Protein AF-A0A1M4Z7D8-F1 (afdb_monomer)

Organism: NCBI:txid1121025

Radius of gyration: 21.59 Å; Cα contacts (8 Å, |Δi|>4): 143; chains: 1; bounding box: 77×37×55 Å

Mean predicted aligned error: 9.25 Å

Foldseek 3Di:
DDDPPDPDDDDVVNLVVVVVPDPDPVVNVVVVVVVVVVVVQVVLLVLLVVLLVLLVVLVVVQPDAPFPVVVSVVVSVPDDSRLVVCCVVFDFDPVLVVVPPPDPPVVVVVVVLVSLVSSLLSNQLRCVVRVPDLLDPSLLVSLVSVVVSCCVCCPPVDPNNVVVVRVVVRLVRGRPVVNVSCVSRVVVSVSSNVNNVVVVVVVVVVVD

Structure (mmCIF, N/CA/C/O backbone):
data_AF-A0A1M4Z7D8-F1
#
_entry.id   AF-A0A1M4Z7D8-F1
#
loop_
_atom_site.group_PDB
_atom_site.id
_atom_site.type_symbol
_atom_site.label_atom_id
_atom_site.label_alt_id
_atom_site.label_comp_id
_atom_site.label_asym_id
_atom_site.label_entity_id
_atom_site.label_seq_id
_atom_site.pdbx_PDB_ins_code
_atom_site.Cartn_x
_atom_site.Cartn_y
_atom_site.Cartn_z
_atom_site.occupancy
_atom_site.B_iso_or_equiv
_atom_site.auth_seq_id
_atom_site.auth_comp_id
_atom_site.auth_asym_id
_atom_site.auth_atom_id
_atom_site.pdbx_PDB_model_num
ATOM 1 N N . MET A 1 1 ? -40.420 6.008 21.838 1.00 31.75 1 MET A N 1
ATOM 2 C CA . MET A 1 1 ? -39.349 5.436 20.995 1.00 31.75 1 MET A CA 1
ATOM 3 C C . MET A 1 1 ? -39.161 6.354 19.801 1.00 31.75 1 MET A C 1
ATOM 5 O O . MET A 1 1 ? -40.025 6.382 18.935 1.00 31.75 1 MET A O 1
ATOM 9 N N . ALA A 1 2 ? -38.116 7.181 19.807 1.00 30.66 2 ALA A N 1
ATOM 10 C CA . ALA A 1 2 ? -37.805 8.070 18.692 1.00 30.66 2 ALA A CA 1
ATOM 11 C C . ALA A 1 2 ? -36.705 7.427 17.837 1.00 30.66 2 ALA A C 1
ATOM 13 O O . ALA A 1 2 ? -35.619 7.138 18.334 1.00 30.66 2 ALA A O 1
ATOM 14 N N . ASN A 1 3 ? -37.019 7.177 16.565 1.00 33.59 3 ASN A N 1
ATOM 15 C CA . ASN A 1 3 ? -36.088 6.696 15.549 1.00 33.59 3 ASN A CA 1
ATOM 16 C C . ASN A 1 3 ? -35.007 7.757 15.291 1.00 33.59 3 ASN A C 1
ATOM 18 O O . ASN A 1 3 ? -35.274 8.771 14.648 1.00 33.59 3 ASN A O 1
ATOM 22 N N . LEU A 1 4 ? -33.782 7.519 15.763 1.00 37.62 4 LEU A N 1
ATOM 23 C CA . LEU A 1 4 ? -32.618 8.352 15.458 1.00 37.62 4 LEU A CA 1
ATOM 24 C C . LEU A 1 4 ? -31.881 7.793 14.242 1.00 37.62 4 LEU A C 1
ATOM 26 O O . LEU A 1 4 ? -30.897 7.064 14.344 1.00 37.62 4 LEU A O 1
ATOM 30 N N . ASN A 1 5 ? -32.360 8.199 13.070 1.00 36.81 5 ASN A N 1
ATOM 31 C CA . ASN A 1 5 ? -31.617 8.119 11.819 1.00 36.81 5 ASN A CA 1
ATOM 32 C C . ASN A 1 5 ? -30.540 9.232 11.825 1.00 36.81 5 ASN A C 1
ATOM 34 O O . ASN A 1 5 ? -30.712 10.298 11.236 1.00 36.81 5 ASN A O 1
ATOM 38 N N . LEU A 1 6 ? -29.459 9.041 12.589 1.00 38.94 6 LEU A N 1
ATOM 39 C CA . LEU A 1 6 ? -28.382 10.028 12.754 1.00 38.94 6 LEU A CA 1
ATOM 40 C C . LEU A 1 6 ? -27.362 9.931 11.609 1.00 38.94 6 LEU A C 1
ATOM 42 O O . LEU A 1 6 ? -26.412 9.150 11.661 1.00 38.94 6 LEU A O 1
ATOM 46 N N . LYS A 1 7 ? -27.532 10.778 10.588 1.00 37.91 7 LYS A N 1
ATOM 47 C CA . LYS A 1 7 ? -26.511 11.026 9.559 1.00 37.91 7 LYS A CA 1
ATOM 48 C C . LYS A 1 7 ? -25.321 11.840 10.119 1.00 37.91 7 LYS A C 1
ATOM 50 O O . LYS A 1 7 ? -25.413 13.045 10.321 1.00 37.91 7 LYS A O 1
ATOM 55 N N . PHE A 1 8 ? -24.194 11.152 10.316 1.00 51.72 8 PHE A N 1
ATOM 56 C CA . PHE A 1 8 ? -22.808 11.456 9.884 1.00 51.72 8 PHE A CA 1
ATOM 57 C C . PHE A 1 8 ? -22.081 12.795 10.164 1.00 51.72 8 PHE A C 1
ATOM 59 O O . PHE A 1 8 ? -20.918 12.920 9.781 1.00 51.72 8 PHE A O 1
ATOM 66 N N . ARG A 1 9 ? -22.649 13.782 10.862 1.00 42.25 9 ARG A N 1
ATOM 67 C CA . ARG A 1 9 ? -21.906 14.999 11.269 1.00 42.25 9 ARG A CA 1
ATOM 68 C C . ARG A 1 9 ? -22.449 15.573 12.571 1.00 42.25 9 ARG A C 1
ATOM 70 O O . ARG A 1 9 ? -23.078 16.621 12.554 1.00 42.25 9 ARG A O 1
ATOM 77 N N . VAL A 1 10 ? -22.235 14.905 13.697 1.00 52.81 10 VAL A N 1
ATOM 78 C CA . VAL A 1 10 ? -22.586 15.499 14.994 1.00 52.81 10 VAL A CA 1
ATOM 79 C C . VAL A 1 10 ? -21.404 16.373 15.434 1.00 52.81 10 VAL A C 1
ATOM 81 O O . VAL A 1 10 ? -20.363 15.820 15.781 1.00 52.81 10 VAL A O 1
ATOM 84 N N . PRO A 1 11 ? -21.484 17.716 15.364 1.00 59.69 11 PRO A N 1
ATOM 85 C CA . PRO A 1 11 ? -20.398 18.586 15.796 1.00 59.69 11 PRO A CA 1
ATOM 86 C C . PRO A 1 11 ? -20.275 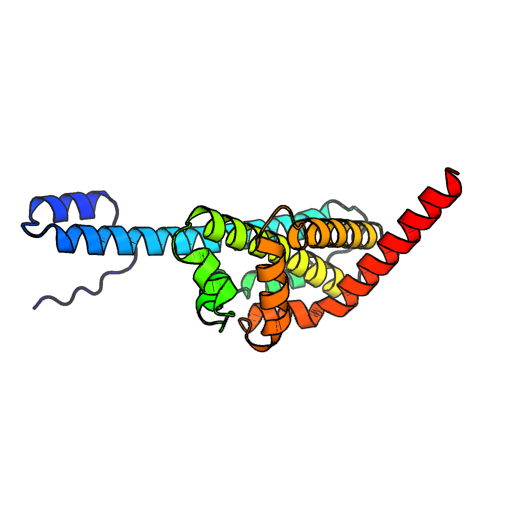18.537 17.324 1.00 59.69 11 PRO A C 1
ATOM 88 O O . PRO A 1 11 ? -21.249 18.244 18.021 1.00 59.69 11 PRO A O 1
ATOM 91 N N . LEU A 1 12 ? -19.099 18.887 17.859 1.00 57.31 12 LEU A N 1
ATOM 92 C CA . LEU A 1 12 ? -18.830 18.885 19.307 1.00 57.31 12 LEU A CA 1
ATOM 93 C C . LEU A 1 12 ? -19.876 19.675 20.125 1.00 57.31 12 LEU A C 1
ATOM 95 O O . LEU A 1 12 ? -20.119 19.371 21.291 1.00 57.31 12 LEU A O 1
ATOM 99 N N . ASN A 1 13 ? -20.549 20.655 19.511 1.00 55.91 13 ASN A N 1
ATOM 100 C CA . ASN A 1 13 ? -21.625 21.415 20.147 1.00 55.91 13 ASN A CA 1
ATOM 101 C C . ASN A 1 13 ? -22.919 20.605 20.380 1.00 55.91 13 ASN A C 1
ATOM 103 O O . ASN A 1 13 ? -23.605 20.856 21.364 1.00 55.91 13 ASN A O 1
ATOM 107 N N . ILE A 1 14 ? -23.248 19.616 19.543 1.00 55.75 14 ILE A N 1
ATOM 108 C CA . ILE A 1 14 ? -24.419 18.750 19.741 1.00 55.75 14 ILE A CA 1
ATOM 109 C C . ILE A 1 14 ? -24.126 17.745 20.855 1.00 55.75 14 ILE A C 1
ATOM 111 O O . ILE A 1 14 ? -25.005 17.460 21.661 1.00 55.75 14 ILE A O 1
ATOM 115 N N . ILE A 1 15 ? -22.875 17.295 20.976 1.00 58.19 15 ILE A N 1
ATOM 116 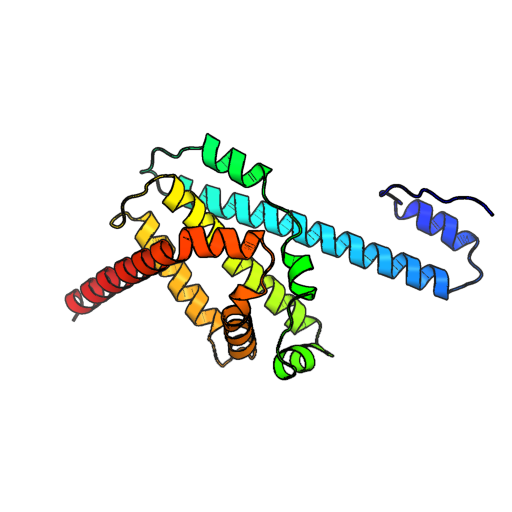C CA . ILE A 1 15 ? -22.421 16.497 22.122 1.00 58.19 15 ILE A CA 1
ATOM 117 C C . ILE A 1 15 ? -22.548 17.314 23.399 1.00 58.19 15 ILE A C 1
ATOM 119 O O . ILE A 1 15 ? -23.113 16.826 24.362 1.00 58.19 15 ILE A O 1
ATOM 123 N N . LYS A 1 16 ? -22.093 18.573 23.401 1.00 58.38 16 LYS A N 1
ATOM 124 C CA . LYS A 1 16 ? -22.257 19.489 24.538 1.00 58.38 16 LYS A CA 1
ATOM 125 C C . LYS A 1 16 ? -23.730 19.662 24.933 1.00 58.38 16 LYS A C 1
ATOM 127 O O . LYS A 1 16 ? -24.049 19.641 26.118 1.00 58.38 16 LYS A O 1
ATOM 132 N N . ASN A 1 17 ? -24.621 19.780 23.950 1.00 59.41 17 ASN A N 1
ATOM 133 C CA . ASN A 1 17 ? -26.057 19.899 24.196 1.00 59.41 17 ASN A CA 1
ATOM 134 C C . ASN A 1 17 ? -26.673 18.589 24.714 1.00 59.41 17 ASN A C 1
ATOM 136 O O . ASN A 1 17 ? -27.568 18.646 25.541 1.00 59.41 17 ASN A O 1
ATOM 140 N N . HIS A 1 18 ? -26.183 17.419 24.292 1.00 56.22 18 HIS A N 1
ATOM 141 C CA . HIS A 1 18 ? -26.587 16.131 24.873 1.00 56.22 18 HIS A CA 1
ATOM 142 C C . HIS A 1 18 ? -25.989 15.918 26.272 1.00 56.22 18 HIS A C 1
ATOM 144 O O . HIS A 1 18 ? -26.681 15.453 27.160 1.00 56.22 18 HIS A O 1
ATOM 150 N N . LEU A 1 19 ? -24.747 16.339 26.520 1.00 55.69 19 LEU A N 1
ATOM 151 C CA . LEU A 1 19 ? -24.076 16.280 27.828 1.00 55.69 19 LEU A CA 1
ATOM 152 C C . LEU A 1 19 ? -24.757 17.124 28.909 1.00 55.69 19 LEU A C 1
ATOM 154 O O . LEU A 1 19 ? -24.523 16.884 30.088 1.00 55.69 19 LEU A O 1
ATOM 158 N N . SER A 1 20 ? -25.576 18.100 28.514 1.00 57.53 20 SER A N 1
ATOM 159 C CA . SER A 1 20 ? -26.324 18.953 29.443 1.00 57.53 20 SER A CA 1
ATOM 160 C C . SER A 1 20 ? -27.490 18.210 30.120 1.00 57.53 20 SER A C 1
ATOM 162 O O . SER A 1 20 ? -27.934 18.659 31.170 1.00 57.53 20 SER A O 1
ATOM 164 N N . ASP A 1 21 ? -27.920 17.068 29.558 1.00 55.47 21 ASP A N 1
ATOM 165 C CA . ASP A 1 21 ? -29.074 16.259 29.994 1.00 55.47 21 ASP A CA 1
ATOM 166 C C . ASP A 1 21 ? -28.717 14.781 30.300 1.00 55.47 21 ASP A C 1
ATOM 168 O O . ASP A 1 21 ? -29.604 13.946 30.481 1.00 55.47 21 ASP A O 1
ATOM 172 N N . ILE A 1 22 ? -27.431 14.402 30.331 1.00 55.00 22 ILE A N 1
ATOM 173 C CA . ILE A 1 22 ? -27.031 12.993 30.507 1.00 55.00 22 ILE A CA 1
ATOM 174 C C . ILE A 1 22 ? -26.762 12.663 31.983 1.00 55.00 22 ILE A C 1
ATOM 176 O O . ILE A 1 22 ? -25.684 12.927 32.510 1.00 55.00 22 ILE A O 1
ATOM 180 N N . ASP A 1 23 ? -27.711 11.961 32.605 1.00 59.75 23 ASP A N 1
ATOM 181 C CA . ASP A 1 23 ? -27.541 11.289 33.906 1.00 59.75 23 ASP A CA 1
ATOM 182 C C . ASP A 1 23 ? -26.650 10.023 33.830 1.00 59.75 23 ASP A C 1
ATOM 184 O O . ASP A 1 23 ? -26.286 9.445 34.856 1.00 59.75 23 ASP A O 1
ATOM 188 N N . ASN A 1 24 ? -26.258 9.574 32.628 1.00 70.81 24 ASN A N 1
ATOM 189 C CA . ASN A 1 24 ? -25.562 8.301 32.411 1.00 70.81 24 ASN A CA 1
ATOM 190 C C . ASN A 1 24 ? -24.173 8.447 31.757 1.00 70.81 24 ASN A C 1
ATOM 192 O O . ASN A 1 24 ? -24.024 8.529 30.535 1.00 70.81 24 ASN A O 1
ATOM 196 N N . LYS A 1 25 ? -23.121 8.387 32.581 1.00 75.88 25 LYS A N 1
ATOM 197 C CA . LYS A 1 25 ? -21.707 8.422 32.154 1.00 75.88 25 LYS A CA 1
ATOM 198 C C . LYS A 1 25 ? -21.355 7.367 31.093 1.00 75.88 25 LYS A C 1
ATOM 200 O O . LYS A 1 25 ? -20.451 7.597 30.292 1.00 75.88 25 LYS A O 1
ATOM 205 N N . GLU A 1 26 ? -22.046 6.229 31.067 1.00 80.75 26 GLU A N 1
ATOM 206 C CA . GLU A 1 26 ? -21.774 5.151 30.112 1.00 80.75 26 GLU A CA 1
ATOM 207 C C . GLU A 1 26 ? -22.148 5.536 28.672 1.00 80.75 26 GLU A C 1
ATOM 209 O O . GLU A 1 26 ? -21.423 5.207 27.729 1.00 80.75 26 GLU A O 1
ATOM 214 N N . ASP A 1 27 ? -23.229 6.300 28.497 1.00 76.81 27 ASP A N 1
ATOM 215 C CA . ASP A 1 27 ? -23.688 6.750 27.179 1.00 76.81 27 ASP A CA 1
ATOM 216 C C . ASP A 1 27 ? -22.729 7.784 26.577 1.00 76.81 27 ASP A C 1
ATOM 218 O O . ASP A 1 27 ? -22.446 7.757 25.376 1.00 76.81 27 ASP A O 1
ATOM 222 N N . VAL A 1 28 ? -22.133 8.631 27.424 1.00 77.88 28 VAL A N 1
ATOM 223 C CA . VAL A 1 28 ? -21.059 9.553 27.023 1.00 77.88 28 VAL A CA 1
ATOM 224 C C . VAL A 1 28 ? -19.837 8.785 26.531 1.00 77.88 28 VAL A C 1
ATOM 226 O O . VAL A 1 28 ? -19.305 9.095 25.466 1.00 77.88 28 VAL A O 1
ATOM 229 N N . ILE A 1 29 ? -19.401 7.761 27.272 1.00 79.25 29 ILE A N 1
ATOM 230 C CA . ILE A 1 29 ? -18.242 6.941 26.895 1.00 79.25 29 ILE A CA 1
ATOM 231 C C . ILE A 1 29 ? -18.493 6.245 25.553 1.00 79.25 29 ILE A C 1
ATOM 233 O O . ILE A 1 29 ? -17.631 6.292 24.676 1.00 79.25 29 ILE A O 1
ATOM 237 N N . LYS A 1 30 ? -19.673 5.643 25.356 1.00 81.06 30 LYS A N 1
ATOM 238 C CA . LYS A 1 30 ? -20.057 5.011 24.080 1.00 81.06 30 LYS A CA 1
ATOM 239 C C . LYS A 1 30 ? -20.018 6.006 22.918 1.00 81.06 30 LYS A C 1
ATOM 241 O O . LYS A 1 30 ? -19.485 5.694 21.854 1.00 81.06 30 LYS A O 1
ATOM 246 N N . LEU A 1 31 ? -20.539 7.214 23.124 1.00 79.94 31 LEU A N 1
ATOM 247 C CA . LEU A 1 31 ? -20.566 8.262 22.107 1.00 79.94 31 LEU A CA 1
ATOM 248 C C . LEU A 1 31 ? -19.169 8.816 21.776 1.00 79.94 31 LEU A C 1
ATOM 250 O O . LEU A 1 31 ? -18.895 9.113 20.611 1.00 79.94 31 LEU A O 1
ATOM 254 N N . LEU A 1 32 ? -18.283 8.941 22.767 1.00 80.69 32 LEU A N 1
ATOM 255 C CA . LEU A 1 32 ? -16.892 9.352 22.555 1.00 80.69 32 LEU A CA 1
ATOM 256 C C . LEU A 1 32 ? -16.084 8.268 21.833 1.00 80.69 32 LEU A C 1
ATOM 258 O O . LEU A 1 32 ? -15.373 8.590 20.885 1.00 80.69 32 LEU A O 1
ATOM 262 N N . LYS A 1 33 ? -16.250 6.992 22.206 1.00 83.38 33 LYS A N 1
ATOM 263 C CA . LYS A 1 33 ? -15.623 5.860 21.500 1.00 83.38 33 LYS A CA 1
ATOM 264 C C . LYS A 1 33 ? -16.017 5.840 20.027 1.00 83.38 33 LYS A C 1
ATOM 266 O O . LYS A 1 33 ? -15.150 5.898 19.168 1.00 83.38 33 LYS A O 1
ATOM 271 N N . ARG A 1 34 ? -17.319 5.938 19.738 1.00 80.25 34 ARG A N 1
ATOM 272 C CA . ARG A 1 34 ? -17.819 5.996 18.357 1.00 80.25 34 ARG A CA 1
ATOM 273 C C . ARG A 1 34 ? -17.209 7.143 17.544 1.00 80.25 34 ARG A C 1
ATOM 275 O O . ARG A 1 34 ? -16.993 6.999 16.347 1.00 80.25 34 ARG A O 1
ATOM 282 N N . GLN A 1 35 ? -16.964 8.300 18.156 1.00 80.56 35 GLN A N 1
ATOM 283 C CA . GLN A 1 35 ? -16.290 9.402 17.466 1.00 80.56 35 GLN A CA 1
ATOM 284 C C . GLN A 1 35 ? -14.815 9.139 17.226 1.00 80.56 35 GLN A C 1
ATOM 286 O O . GLN A 1 35 ? -14.326 9.487 16.155 1.00 80.56 35 GLN A O 1
ATOM 291 N N . SER A 1 36 ? -14.131 8.544 18.201 1.00 83.69 36 SER A N 1
ATOM 292 C CA . SER A 1 36 ? -12.749 8.106 18.039 1.00 83.69 36 SER A CA 1
ATOM 293 C C . SER A 1 36 ? -12.628 7.168 16.840 1.00 83.69 36 SER A C 1
ATOM 295 O O . SER A 1 36 ? -11.793 7.407 15.973 1.00 83.69 36 SER A O 1
ATOM 297 N N . ASP A 1 37 ? -13.531 6.191 16.723 1.00 82.75 37 ASP A N 1
ATOM 298 C CA . ASP A 1 37 ? -13.552 5.243 15.604 1.00 82.75 37 ASP A CA 1
ATOM 299 C C . ASP A 1 37 ? -13.771 5.962 14.264 1.00 82.75 37 ASP A C 1
ATOM 301 O O . ASP A 1 37 ? -13.037 5.744 13.306 1.00 82.75 37 ASP A O 1
ATOM 305 N N . ILE A 1 38 ? -14.730 6.894 14.196 1.00 84.50 38 ILE A N 1
ATOM 306 C CA . ILE A 1 38 ? -14.984 7.687 12.979 1.00 84.50 38 ILE A CA 1
ATOM 307 C C . ILE A 1 38 ? -13.765 8.537 12.593 1.00 84.50 38 ILE A C 1
ATOM 309 O O . ILE A 1 38 ? -13.464 8.689 11.408 1.00 84.50 38 ILE A O 1
ATOM 313 N N . LEU A 1 39 ? -13.089 9.147 13.568 1.00 87.75 39 LEU A N 1
ATOM 314 C CA . LEU A 1 39 ? -11.896 9.954 13.312 1.00 87.75 39 LEU A CA 1
ATOM 315 C C . LEU A 1 39 ? -10.744 9.087 12.809 1.00 87.75 39 LEU A C 1
ATOM 317 O O . LEU A 1 39 ? -10.067 9.492 11.869 1.00 87.75 39 LEU A O 1
ATOM 321 N N . PHE A 1 40 ? -10.582 7.889 13.367 1.00 87.25 40 PHE A N 1
ATOM 322 C CA . PHE A 1 40 ? -9.606 6.914 12.902 1.00 87.25 40 PHE A CA 1
ATOM 323 C C . PHE A 1 40 ? -9.879 6.468 11.456 1.00 87.25 40 PHE A C 1
ATOM 325 O O . PHE A 1 40 ? -8.978 6.500 10.624 1.00 87.25 40 PHE A O 1
ATOM 332 N N . GLN A 1 41 ? -11.133 6.164 11.101 1.00 88.56 41 GLN A N 1
ATOM 333 C CA . GLN A 1 41 ? -11.511 5.838 9.716 1.00 88.56 41 GLN A CA 1
ATOM 334 C C . GLN A 1 41 ? -11.154 6.969 8.741 1.00 88.56 41 GLN A C 1
ATOM 336 O O . GLN A 1 41 ? -10.574 6.733 7.684 1.00 88.56 41 GLN A O 1
ATOM 341 N N . LYS A 1 42 ? -11.442 8.220 9.120 1.00 88.69 42 LYS A N 1
ATOM 342 C CA . LYS A 1 42 ? -11.074 9.394 8.315 1.00 88.69 42 LYS A CA 1
ATOM 343 C C . LYS A 1 42 ? -9.570 9.592 8.207 1.00 88.69 42 LYS A C 1
ATOM 345 O O . LYS A 1 42 ? -9.097 10.023 7.161 1.00 88.69 42 LYS A O 1
ATOM 350 N N . GLU A 1 43 ? -8.824 9.314 9.271 1.00 92.12 43 GLU A N 1
ATOM 351 C CA . GLU A 1 43 ? -7.364 9.330 9.223 1.00 92.12 43 GLU A CA 1
ATOM 352 C C . GLU A 1 43 ? -6.859 8.342 8.166 1.00 92.12 43 GLU A C 1
ATOM 354 O O . GLU A 1 43 ? -6.010 8.711 7.356 1.00 92.12 43 GLU A O 1
ATOM 359 N N . MET A 1 44 ? -7.423 7.130 8.110 1.00 92.81 44 MET A N 1
ATOM 360 C CA . MET A 1 44 ? -7.050 6.130 7.105 1.00 92.81 44 MET A CA 1
ATOM 361 C C . MET A 1 44 ? -7.380 6.592 5.681 1.00 92.81 44 MET A C 1
ATOM 363 O O . MET A 1 44 ? -6.533 6.487 4.796 1.00 92.81 44 MET A O 1
ATOM 367 N N . GLU A 1 45 ? -8.546 7.209 5.464 1.00 92.06 45 GLU A N 1
ATOM 368 C CA . GLU A 1 45 ? -8.885 7.799 4.160 1.00 92.06 45 GLU A CA 1
ATOM 369 C C . GLU A 1 45 ? -7.898 8.895 3.739 1.00 92.06 45 GLU A C 1
ATOM 371 O O . GLU A 1 45 ? -7.510 8.984 2.571 1.00 92.06 45 GLU A O 1
ATOM 376 N N . ILE A 1 46 ? -7.494 9.757 4.677 1.00 93.00 46 ILE A N 1
ATOM 377 C CA . ILE A 1 46 ? -6.517 10.821 4.424 1.00 93.00 46 ILE A CA 1
ATOM 378 C C . ILE A 1 46 ? -5.161 10.212 4.071 1.00 93.00 46 ILE A C 1
ATOM 380 O O . ILE A 1 46 ? -4.560 10.640 3.086 1.00 93.00 46 ILE A O 1
ATOM 384 N N . LYS A 1 47 ? -4.701 9.202 4.818 1.00 94.25 47 LYS A N 1
ATOM 385 C CA . LYS A 1 47 ? -3.434 8.515 4.539 1.00 94.25 47 LYS A CA 1
ATOM 386 C C . LYS A 1 47 ? -3.439 7.824 3.177 1.00 94.25 47 LYS A C 1
ATOM 388 O O . LYS A 1 47 ? -2.443 7.939 2.471 1.00 94.25 47 LYS A O 1
ATOM 393 N N . MET A 1 48 ? -4.559 7.237 2.745 1.00 93.94 48 MET A N 1
ATOM 394 C CA . MET A 1 48 ? -4.692 6.727 1.374 1.00 93.94 48 MET A CA 1
ATOM 395 C C . MET A 1 48 ? -4.504 7.840 0.340 1.00 93.94 48 MET A C 1
ATOM 397 O O . MET A 1 48 ? -3.719 7.692 -0.592 1.00 93.94 48 MET A O 1
ATOM 401 N N . ASN A 1 49 ? -5.192 8.975 0.502 1.00 91.62 49 ASN A N 1
ATOM 402 C CA . ASN A 1 49 ? -5.054 10.087 -0.443 1.00 91.62 49 ASN A CA 1
ATOM 403 C C . ASN A 1 49 ? -3.612 10.623 -0.478 1.00 91.62 49 ASN A C 1
ATOM 405 O O . ASN A 1 49 ? -3.118 10.949 -1.553 1.00 91.62 49 ASN A O 1
ATOM 409 N N . ILE A 1 50 ? -2.933 10.693 0.673 1.00 93.00 50 ILE A N 1
ATOM 410 C CA . ILE A 1 50 ? -1.513 11.061 0.746 1.00 93.00 50 ILE A CA 1
ATOM 411 C C . ILE A 1 50 ? -0.664 10.039 -0.014 1.00 93.00 50 ILE A C 1
ATOM 413 O O . ILE A 1 50 ? 0.116 10.443 -0.867 1.00 93.00 50 ILE A O 1
ATOM 417 N N . ALA A 1 51 ? -0.849 8.738 0.226 1.00 93.31 51 ALA A N 1
ATOM 418 C CA . ALA A 1 51 ? -0.098 7.684 -0.457 1.00 93.31 51 ALA A CA 1
ATOM 419 C C . ALA A 1 51 ? -0.258 7.758 -1.985 1.00 93.31 51 ALA A C 1
ATOM 421 O O . ALA A 1 51 ? 0.728 7.647 -2.709 1.00 93.31 51 ALA A O 1
ATOM 422 N N . ILE A 1 52 ? -1.475 8.020 -2.471 1.00 90.94 52 ILE A N 1
ATOM 423 C CA . ILE A 1 52 ? -1.757 8.223 -3.897 1.00 90.94 52 ILE A CA 1
ATOM 424 C C . ILE A 1 52 ? -1.019 9.454 -4.435 1.00 90.94 52 ILE A C 1
ATOM 426 O O . ILE A 1 52 ? -0.333 9.356 -5.449 1.00 90.94 52 ILE A O 1
ATOM 430 N N . ILE A 1 53 ? -1.137 10.607 -3.766 1.00 89.62 53 ILE A N 1
ATOM 431 C CA . ILE A 1 53 ? -0.460 11.844 -4.187 1.00 89.62 53 ILE A CA 1
ATOM 432 C C . ILE A 1 53 ? 1.050 11.622 -4.237 1.00 89.62 53 ILE A C 1
ATOM 434 O O . ILE A 1 53 ? 1.698 11.980 -5.216 1.00 89.62 53 ILE A O 1
ATOM 438 N N . GLU A 1 54 ? 1.620 11.011 -3.204 1.00 90.62 54 GLU A N 1
ATOM 439 C CA . GLU A 1 54 ? 3.052 10.762 -3.142 1.00 90.62 54 GLU A CA 1
ATOM 440 C C . GLU A 1 54 ? 3.515 9.793 -4.236 1.00 90.62 54 GLU A C 1
ATOM 442 O O . GLU A 1 54 ? 4.538 10.060 -4.859 1.00 90.62 54 GLU A O 1
ATOM 447 N N . ALA A 1 55 ? 2.754 8.732 -4.521 1.00 89.31 55 ALA A N 1
ATOM 448 C CA . ALA A 1 55 ? 3.036 7.811 -5.622 1.00 89.31 55 ALA A CA 1
ATOM 449 C C . ALA A 1 55 ? 2.954 8.497 -6.997 1.00 89.31 55 ALA A C 1
ATOM 451 O O . ALA A 1 55 ? 3.792 8.263 -7.856 1.00 89.31 55 ALA A O 1
ATOM 452 N N . VAL A 1 56 ? 1.983 9.385 -7.220 1.00 85.81 56 VAL A N 1
ATOM 453 C CA . VAL A 1 56 ? 1.888 10.144 -8.480 1.00 85.81 56 VAL A CA 1
ATOM 454 C C . VAL A 1 56 ? 3.041 11.145 -8.601 1.00 85.81 56 VAL A C 1
ATOM 456 O O . VAL A 1 56 ? 3.691 11.242 -9.641 1.00 85.81 56 VAL A O 1
ATOM 459 N N . THR A 1 57 ? 3.335 11.887 -7.531 1.00 86.12 57 THR A N 1
ATOM 460 C CA . THR A 1 57 ? 4.403 12.901 -7.544 1.00 86.12 57 THR A CA 1
ATOM 461 C C . THR A 1 57 ? 5.794 12.296 -7.697 1.00 86.12 57 THR A C 1
ATOM 463 O O . THR A 1 57 ? 6.625 12.905 -8.370 1.00 86.12 57 THR A O 1
ATOM 466 N N . SER A 1 58 ? 6.053 11.108 -7.135 1.00 82.88 58 SER A N 1
ATOM 467 C CA . SER A 1 58 ? 7.340 10.425 -7.298 1.00 82.88 58 SER A CA 1
ATOM 468 C C . SER A 1 58 ? 7.604 10.029 -8.747 1.00 82.88 58 SER A C 1
ATOM 470 O O . SER A 1 58 ? 8.750 10.048 -9.182 1.00 82.88 58 SER A O 1
ATOM 472 N N . ILE A 1 59 ? 6.551 9.752 -9.512 1.00 80.06 59 ILE A N 1
ATOM 473 C CA . ILE A 1 59 ? 6.654 9.398 -10.926 1.00 80.06 59 ILE A CA 1
ATOM 474 C C . ILE A 1 59 ? 6.823 10.649 -11.797 1.00 80.06 59 ILE A C 1
ATOM 476 O O . ILE A 1 59 ? 7.665 10.662 -12.693 1.00 80.06 59 ILE A O 1
ATOM 480 N N . ILE A 1 60 ? 6.067 11.719 -11.514 1.00 79.81 60 ILE A N 1
ATOM 481 C CA . ILE A 1 60 ? 6.139 12.989 -12.263 1.00 79.81 60 ILE A CA 1
ATOM 482 C C . ILE A 1 60 ? 7.494 13.686 -12.081 1.00 79.81 60 ILE A C 1
ATOM 484 O O . ILE A 1 60 ? 8.013 14.268 -13.032 1.00 79.81 60 ILE A O 1
ATOM 488 N N . ALA A 1 61 ? 8.071 13.656 -10.874 1.00 73.56 61 ALA A N 1
ATOM 489 C CA . ALA A 1 61 ? 9.333 14.340 -10.574 1.00 73.56 61 ALA A CA 1
ATOM 490 C C . ALA A 1 61 ? 10.505 13.851 -11.445 1.00 73.56 61 ALA A C 1
ATOM 492 O O . ALA A 1 61 ? 11.452 14.594 -11.717 1.00 73.56 61 ALA A O 1
ATOM 493 N N . SER A 1 62 ? 10.423 12.615 -11.924 1.00 66.12 62 SER A N 1
ATOM 494 C CA . SER A 1 62 ? 11.416 12.002 -12.790 1.00 66.12 62 SER A CA 1
ATOM 495 C C . SER A 1 62 ? 11.054 12.317 -14.247 1.00 66.12 62 SER A C 1
ATOM 497 O O . SER A 1 62 ? 10.423 11.506 -14.916 1.00 66.12 62 SER A O 1
ATOM 499 N N . ASN A 1 63 ? 11.442 13.523 -14.694 1.00 57.00 63 ASN A N 1
ATOM 500 C CA . ASN A 1 63 ? 11.191 14.276 -15.953 1.00 57.00 63 ASN A CA 1
ATOM 501 C C . ASN A 1 63 ? 11.167 13.545 -17.334 1.00 57.00 63 ASN A C 1
ATOM 503 O O . ASN A 1 63 ? 11.268 14.210 -18.363 1.00 57.00 63 ASN A O 1
ATOM 507 N N . ASN A 1 64 ? 11.053 12.218 -17.418 1.00 57.22 64 ASN A N 1
ATOM 508 C CA . ASN A 1 64 ? 11.328 11.426 -18.625 1.00 57.22 64 ASN A CA 1
ATOM 509 C C . ASN A 1 64 ? 10.206 10.453 -19.045 1.00 57.22 64 ASN A C 1
ATOM 511 O O . ASN A 1 64 ? 10.486 9.539 -19.819 1.00 57.22 64 ASN A O 1
ATOM 515 N N . VAL A 1 65 ? 8.968 10.589 -18.557 1.00 59.88 65 VAL A N 1
ATOM 516 C CA . VAL A 1 65 ? 7.876 9.663 -18.926 1.00 59.88 65 VAL A CA 1
ATOM 517 C C . VAL A 1 65 ? 6.668 10.423 -19.458 1.00 59.88 65 VAL A C 1
ATOM 519 O O . VAL A 1 65 ? 6.207 11.382 -18.842 1.00 59.88 65 VAL A O 1
ATOM 522 N N . ASP A 1 66 ? 6.156 9.961 -20.598 1.00 66.62 66 ASP A N 1
ATOM 523 C CA . ASP A 1 66 ? 4.827 10.312 -21.092 1.00 66.62 66 ASP A CA 1
ATOM 524 C C . ASP A 1 66 ? 3.815 9.510 -20.264 1.00 66.62 66 ASP A C 1
ATOM 526 O O . ASP A 1 66 ? 3.597 8.319 -20.493 1.00 66.62 66 ASP A O 1
ATOM 530 N N . LEU A 1 67 ? 3.348 10.113 -19.171 1.00 69.88 67 LEU A N 1
ATOM 531 C CA . LEU A 1 67 ? 2.491 9.440 -18.202 1.00 69.88 67 LEU A CA 1
ATOM 532 C C . LEU A 1 67 ? 1.055 9.404 -18.699 1.00 69.88 67 LEU A C 1
ATOM 534 O O . LEU A 1 67 ? 0.488 10.438 -19.056 1.00 69.88 67 LEU A O 1
ATOM 538 N N . ASP A 1 68 ? 0.440 8.228 -18.614 1.00 76.50 68 ASP A N 1
ATOM 539 C CA . ASP A 1 68 ? -0.996 8.094 -18.820 1.00 76.50 68 ASP A CA 1
ATOM 540 C C . ASP A 1 68 ? -1.741 8.573 -17.563 1.00 76.50 68 ASP A C 1
ATOM 542 O O . ASP A 1 68 ? -2.054 7.813 -16.640 1.00 76.50 68 ASP A O 1
ATOM 546 N N . LEU A 1 69 ? -1.964 9.887 -17.505 1.00 76.06 69 LEU A N 1
ATOM 547 C CA . LEU A 1 69 ? -2.665 10.540 -16.400 1.00 76.06 69 LEU A CA 1
ATOM 548 C C . LEU A 1 69 ? -4.109 10.043 -16.261 1.00 76.06 69 LEU A C 1
ATOM 550 O O . LEU A 1 69 ? -4.627 10.018 -15.143 1.00 76.06 69 LEU A O 1
ATOM 554 N N . ASP A 1 70 ? -4.744 9.625 -17.356 1.00 78.94 70 ASP A N 1
ATOM 555 C CA . ASP A 1 70 ? -6.124 9.144 -17.342 1.00 78.94 70 ASP A CA 1
ATOM 556 C C . ASP A 1 70 ? -6.215 7.804 -16.603 1.00 78.94 70 ASP A C 1
ATOM 558 O O . ASP A 1 70 ? -7.059 7.652 -15.714 1.00 78.94 70 ASP A O 1
ATOM 562 N N . ILE A 1 71 ? -5.281 6.878 -16.860 1.00 78.00 71 ILE A N 1
ATOM 563 C CA . ILE A 1 71 ? -5.174 5.614 -16.112 1.00 78.00 71 ILE A CA 1
ATOM 564 C C . ILE A 1 71 ? -4.926 5.878 -14.621 1.00 78.00 71 ILE A C 1
ATOM 566 O O . ILE A 1 71 ? -5.552 5.249 -13.763 1.00 78.00 71 ILE A O 1
ATOM 570 N N . MET A 1 72 ? -4.044 6.822 -14.278 1.00 80.88 72 MET A N 1
ATOM 571 C CA . MET A 1 72 ? -3.750 7.144 -12.875 1.00 80.88 72 MET A CA 1
ATOM 572 C C . MET A 1 72 ? -4.963 7.723 -12.141 1.00 80.88 72 MET A C 1
ATOM 574 O O . MET A 1 72 ? -5.230 7.351 -10.993 1.00 80.88 72 MET A O 1
ATOM 578 N N . ILE A 1 73 ? -5.710 8.616 -12.796 1.00 82.19 73 ILE A N 1
ATOM 579 C CA . ILE A 1 73 ? -6.942 9.199 -12.256 1.00 82.19 73 ILE A CA 1
ATOM 580 C C . ILE A 1 73 ? -8.006 8.113 -12.090 1.00 82.19 73 ILE A C 1
ATOM 582 O O . ILE A 1 73 ? -8.628 8.032 -11.031 1.00 82.19 73 ILE A O 1
ATOM 586 N N . GLU A 1 74 ? -8.201 7.256 -13.094 1.00 83.50 74 GLU A N 1
ATOM 587 C CA . GLU A 1 74 ? -9.195 6.185 -13.042 1.00 83.50 74 GLU A CA 1
ATOM 588 C C . GLU A 1 74 ? -8.914 5.209 -11.894 1.00 83.50 74 GLU A C 1
ATOM 590 O O . GLU A 1 74 ? -9.821 4.899 -11.117 1.00 83.50 74 GLU A O 1
ATOM 595 N N . LEU A 1 75 ? -7.661 4.773 -11.743 1.00 80.44 75 LEU A N 1
ATOM 596 C CA . LEU A 1 75 ? -7.240 3.920 -10.632 1.00 80.44 75 LEU A CA 1
ATOM 597 C C . LEU A 1 75 ? -7.472 4.621 -9.290 1.00 80.44 75 LEU A C 1
ATOM 599 O O . LEU A 1 75 ? -8.129 4.067 -8.414 1.00 80.44 75 LEU A O 1
ATOM 603 N N . THR A 1 76 ? -7.033 5.874 -9.156 1.00 83.75 76 THR A N 1
ATOM 604 C CA . THR A 1 76 ? -7.200 6.685 -7.937 1.00 83.75 76 THR A CA 1
ATOM 605 C C . THR A 1 76 ? -8.660 6.819 -7.502 1.00 83.75 76 THR A C 1
ATOM 607 O O . THR A 1 76 ? -8.963 6.769 -6.310 1.00 83.75 76 THR A O 1
ATOM 610 N N . LEU A 1 77 ? -9.579 7.003 -8.454 1.00 84.50 77 LEU A N 1
ATOM 611 C CA . LEU A 1 77 ? -11.006 7.166 -8.171 1.00 84.50 77 LEU A CA 1
ATOM 612 C C . LEU A 1 77 ? -11.687 5.864 -7.737 1.00 84.50 77 LEU A C 1
ATOM 614 O O . LEU A 1 77 ? -12.708 5.927 -7.052 1.00 84.50 77 LEU A O 1
ATOM 618 N N . LYS A 1 78 ? -11.147 4.707 -8.135 1.00 87.62 78 LYS A N 1
ATOM 619 C CA . LYS A 1 78 ? -11.704 3.385 -7.817 1.00 87.62 78 LYS A CA 1
ATOM 620 C C . LYS A 1 78 ? -11.187 2.797 -6.507 1.00 87.62 78 LYS A C 1
ATOM 622 O O . LYS A 1 78 ? -11.841 1.900 -5.984 1.00 87.62 78 LYS A O 1
ATOM 627 N N . LEU A 1 79 ? -10.061 3.291 -5.985 1.00 89.31 79 LEU A N 1
ATOM 628 C CA . LEU A 1 79 ? -9.480 2.779 -4.744 1.00 89.31 79 LEU A CA 1
ATOM 629 C C . LEU A 1 79 ? -10.434 2.956 -3.554 1.00 89.31 79 LEU A C 1
ATOM 631 O O . LEU A 1 79 ? -10.927 4.055 -3.265 1.00 89.31 79 LEU A O 1
ATOM 635 N N . ASN A 1 80 ? -10.639 1.871 -2.820 1.00 89.00 80 ASN A N 1
ATOM 636 C CA . ASN A 1 80 ? -11.256 1.858 -1.512 1.00 89.00 80 ASN A CA 1
ATOM 637 C C . ASN A 1 80 ? -10.330 2.573 -0.520 1.00 89.00 80 ASN A C 1
ATOM 639 O O . ASN A 1 80 ? -9.232 2.140 -0.185 1.00 89.00 80 ASN A O 1
ATOM 643 N N . LYS A 1 81 ? -10.786 3.716 -0.011 1.00 87.69 81 LYS A N 1
ATOM 644 C CA . LYS A 1 81 ? -9.973 4.566 0.872 1.00 87.69 81 LYS A CA 1
ATOM 645 C C . LYS A 1 81 ? -9.807 4.003 2.282 1.00 87.69 81 LYS A C 1
ATOM 647 O O . LYS A 1 81 ? -9.093 4.595 3.087 1.00 87.69 81 LYS A O 1
ATOM 652 N N . GLN A 1 82 ? -10.468 2.890 2.581 1.00 88.25 82 GLN A N 1
ATOM 653 C CA . GLN A 1 82 ? -10.515 2.278 3.900 1.00 88.25 82 GLN A CA 1
ATOM 654 C C . GLN A 1 82 ? -10.031 0.820 3.911 1.00 88.25 82 GLN A C 1
ATOM 656 O O . GLN A 1 82 ? -10.178 0.173 4.941 1.00 88.25 82 GLN A O 1
ATOM 661 N N . THR A 1 83 ? -9.399 0.320 2.840 1.00 92.56 83 THR A N 1
ATOM 662 C CA . THR A 1 83 ? -8.935 -1.082 2.715 1.00 92.56 83 THR A CA 1
ATOM 663 C C . THR A 1 83 ? -8.133 -1.577 3.926 1.00 92.56 83 THR A C 1
ATOM 665 O O . THR A 1 83 ? -8.320 -2.699 4.382 1.00 92.56 83 THR A O 1
ATOM 668 N N . ILE A 1 84 ? -7.323 -0.714 4.554 1.00 91.00 84 ILE A N 1
ATOM 669 C CA . ILE A 1 84 ? -6.579 -1.053 5.782 1.00 91.00 84 ILE A CA 1
ATOM 670 C C . ILE A 1 84 ? -7.475 -1.556 6.929 1.00 91.00 84 ILE A C 1
ATOM 672 O O . ILE A 1 84 ? -7.039 -2.345 7.759 1.00 91.00 84 ILE A O 1
ATOM 676 N N . LEU A 1 85 ? -8.728 -1.108 7.011 1.00 89.50 85 LEU A N 1
ATOM 677 C CA . LEU A 1 85 ? -9.648 -1.522 8.071 1.00 89.50 85 LEU A CA 1
ATOM 678 C C . LEU A 1 85 ? -10.084 -2.983 7.901 1.00 89.50 85 LEU A C 1
ATOM 680 O O . LEU A 1 85 ? -10.343 -3.662 8.895 1.00 89.50 85 LEU A O 1
ATOM 684 N N . GLU A 1 86 ? -10.103 -3.480 6.665 1.00 90.56 86 GLU A N 1
ATOM 685 C CA . GLU A 1 86 ? -10.446 -4.864 6.323 1.00 90.56 86 GLU A CA 1
ATOM 686 C C . GLU A 1 86 ? -9.324 -5.833 6.724 1.00 90.56 86 GLU A C 1
ATOM 688 O O . GLU A 1 86 ? -9.582 -7.002 6.991 1.00 90.56 86 GLU A O 1
ATOM 693 N N . HIS A 1 87 ? -8.088 -5.348 6.915 1.00 86.62 87 HIS A N 1
ATOM 694 C CA . HIS A 1 87 ? -7.010 -6.172 7.470 1.00 86.62 87 HIS A CA 1
ATOM 695 C C . HIS A 1 87 ? -7.296 -6.672 8.890 1.00 86.62 87 HIS A C 1
ATOM 697 O O . HIS A 1 87 ? -6.657 -7.627 9.322 1.00 86.62 87 HIS A O 1
ATOM 703 N N . SER A 1 88 ? -8.242 -6.069 9.620 1.00 82.12 88 SER A N 1
ATOM 704 C CA . SER A 1 88 ? -8.684 -6.592 10.921 1.00 82.12 88 SER A CA 1
ATOM 705 C C . SER A 1 88 ? -9.403 -7.945 10.826 1.00 82.12 88 SER A C 1
ATOM 707 O O . SER A 1 88 ? -9.519 -8.638 11.836 1.00 82.12 88 SER A O 1
ATOM 709 N N . GLU A 1 89 ? -9.845 -8.339 9.628 1.00 83.50 89 GLU A N 1
ATOM 710 C CA . GLU A 1 89 ? -10.524 -9.611 9.355 1.00 83.50 89 GLU A CA 1
ATOM 711 C C . GLU A 1 89 ? -9.551 -10.741 8.962 1.00 83.50 89 GLU A C 1
ATOM 713 O O . GLU A 1 89 ? -9.952 -11.902 8.870 1.00 83.50 89 GLU A O 1
ATOM 718 N N . VAL A 1 90 ? -8.263 -10.429 8.772 1.00 83.50 90 VAL A N 1
ATOM 719 C CA . VAL A 1 90 ? -7.212 -11.405 8.442 1.00 83.50 90 VAL A CA 1
ATOM 720 C C . VAL A 1 90 ? -6.872 -12.257 9.669 1.00 83.50 90 VAL A C 1
ATOM 722 O O . VAL A 1 90 ? -6.656 -11.737 10.768 1.00 83.50 90 VAL A O 1
ATOM 725 N N . ASN A 1 91 ? -6.752 -13.578 9.492 1.00 82.81 91 ASN A N 1
ATOM 726 C CA . ASN A 1 91 ? -6.402 -14.488 10.586 1.00 82.81 91 ASN A CA 1
ATOM 727 C C . ASN A 1 91 ? -4.891 -14.499 10.855 1.00 82.81 91 ASN A C 1
ATOM 729 O O . ASN A 1 91 ? -4.178 -15.438 10.480 1.00 82.81 91 ASN A O 1
ATOM 733 N N . TYR A 1 92 ? -4.404 -13.462 11.536 1.00 80.81 92 TYR A N 1
ATOM 734 C CA . TYR A 1 92 ? -3.020 -13.407 12.008 1.00 80.81 92 TYR A CA 1
ATOM 735 C C . TYR A 1 92 ? -2.721 -14.487 13.050 1.00 80.81 92 TYR A C 1
ATOM 737 O O . TYR A 1 92 ? -3.599 -14.953 13.787 1.00 80.81 92 TYR A O 1
ATOM 745 N N . SER A 1 93 ? -1.451 -14.881 13.135 1.00 80.38 93 SER A N 1
ATOM 746 C CA . SER A 1 93 ? -0.996 -15.828 14.146 1.00 80.38 93 SER A CA 1
ATOM 747 C C . SER A 1 93 ? -1.237 -15.307 15.568 1.00 80.38 93 SER A C 1
ATOM 749 O O . SER A 1 93 ? -1.261 -14.105 15.843 1.00 80.38 93 SER A O 1
ATOM 751 N N . LYS A 1 94 ? -1.390 -16.234 16.520 1.00 81.12 94 LYS A N 1
ATOM 752 C CA . LYS A 1 94 ? -1.585 -15.878 17.931 1.00 81.12 94 LYS A CA 1
ATOM 753 C C . LYS A 1 94 ? -0.417 -15.055 18.487 1.00 81.12 94 LYS A C 1
ATOM 755 O O . LYS A 1 94 ? -0.654 -14.171 19.297 1.00 81.12 94 LYS A O 1
ATOM 760 N N . GLU A 1 95 ? 0.809 -15.328 18.039 1.00 79.12 95 GLU A N 1
ATOM 761 C CA . GLU A 1 95 ? 2.002 -14.556 18.405 1.00 79.12 95 GLU A CA 1
ATOM 762 C C . GLU A 1 95 ? 1.855 -13.083 18.002 1.00 79.12 95 GLU A C 1
ATOM 764 O O . GLU A 1 95 ? 2.047 -12.196 18.833 1.00 79.12 95 GLU A O 1
ATOM 769 N N . VAL A 1 96 ? 1.414 -12.827 16.767 1.00 76.81 96 VAL A N 1
ATOM 770 C CA . VAL A 1 96 ? 1.150 -11.475 16.264 1.00 76.81 96 VAL A CA 1
ATOM 771 C C . VAL A 1 96 ? 0.021 -10.813 17.054 1.00 76.81 96 VAL A C 1
ATOM 773 O O . VAL A 1 96 ? 0.203 -9.708 17.557 1.00 76.81 96 VAL A O 1
ATOM 776 N N . ILE A 1 97 ? -1.110 -11.494 17.261 1.00 78.62 97 ILE A N 1
ATOM 777 C CA . ILE A 1 97 ? -2.240 -10.953 18.040 1.00 78.62 97 ILE A CA 1
ATOM 778 C C . ILE A 1 97 ? -1.821 -10.619 19.480 1.00 78.62 97 ILE A C 1
ATOM 780 O O . ILE A 1 97 ? -2.156 -9.552 19.994 1.00 78.62 97 ILE A O 1
ATOM 784 N N . ASP A 1 98 ? -1.085 -11.515 20.141 1.00 79.50 98 ASP A N 1
ATOM 785 C CA . ASP A 1 98 ? -0.626 -11.327 21.518 1.00 79.50 98 ASP A CA 1
ATOM 786 C C . ASP A 1 98 ? 0.382 -10.168 21.620 1.00 79.50 98 ASP A C 1
ATOM 788 O O . ASP A 1 98 ? 0.380 -9.455 22.623 1.00 79.50 98 ASP A O 1
ATOM 792 N N . SER A 1 99 ? 1.161 -9.899 20.563 1.00 72.75 99 SER A N 1
ATOM 793 C CA . SER A 1 99 ? 2.089 -8.760 20.507 1.00 72.75 99 SER A CA 1
ATOM 794 C C . SER A 1 99 ? 1.398 -7.384 20.538 1.00 72.75 99 SER A C 1
ATOM 796 O O . SER A 1 99 ? 2.046 -6.396 20.899 1.00 72.75 99 SER A O 1
ATOM 798 N N . PHE A 1 100 ? 0.099 -7.318 20.208 1.00 72.06 100 PHE A N 1
ATOM 799 C CA . PHE A 1 100 ? -0.699 -6.085 20.146 1.00 72.06 100 PHE A CA 1
ATOM 800 C C . PHE A 1 100 ? -1.617 -5.853 21.350 1.00 72.06 100 PHE A C 1
ATOM 802 O O . PHE A 1 100 ? -2.116 -4.740 21.508 1.00 72.06 100 PHE A O 1
ATOM 809 N N . LYS A 1 101 ? -1.846 -6.864 22.201 1.00 67.19 101 LYS A N 1
ATOM 810 C CA . LYS A 1 101 ? -2.910 -6.843 23.225 1.00 67.19 101 LYS A CA 1
ATOM 811 C C . LYS A 1 101 ? -2.848 -5.684 24.223 1.00 67.19 101 LYS A C 1
ATOM 813 O O . LYS A 1 101 ? -3.896 -5.330 24.748 1.00 67.19 101 LYS A O 1
ATOM 818 N N . ASP A 1 102 ? -1.682 -5.072 24.428 1.00 61.19 102 ASP A N 1
ATOM 819 C CA . ASP A 1 102 ? -1.488 -4.007 25.422 1.00 61.19 102 ASP A CA 1
ATOM 820 C C . ASP A 1 102 ? -0.657 -2.815 24.907 1.00 61.19 102 ASP A C 1
ATOM 822 O O . ASP A 1 102 ? -0.157 -2.019 25.706 1.00 61.19 102 ASP A O 1
ATOM 826 N N . ASN A 1 103 ? -0.456 -2.676 23.587 1.00 70.56 103 ASN A N 1
ATOM 827 C CA . ASN A 1 103 ? 0.475 -1.673 23.064 1.00 70.56 103 ASN A CA 1
ATOM 828 C C . ASN A 1 103 ? -0.038 -0.884 21.846 1.00 70.56 103 ASN A C 1
ATOM 830 O O . ASN A 1 103 ? 0.263 -1.203 20.693 1.00 70.56 103 ASN A O 1
ATOM 834 N N . ASP A 1 104 ? -0.711 0.235 22.129 1.00 72.31 104 ASP A N 1
ATOM 835 C CA . ASP A 1 104 ? -1.149 1.226 21.135 1.00 72.31 104 ASP A CA 1
ATOM 836 C C . ASP A 1 104 ? -0.008 1.739 20.236 1.00 72.31 104 ASP A C 1
ATOM 838 O O . ASP A 1 104 ? -0.259 2.141 19.098 1.00 72.31 104 ASP A O 1
ATOM 842 N N . SER A 1 105 ? 1.249 1.753 20.706 1.00 75.31 105 SER A N 1
ATOM 843 C CA . SER A 1 105 ? 2.375 2.204 19.878 1.00 75.31 105 SER A CA 1
ATOM 844 C C . SER A 1 105 ? 2.701 1.206 18.770 1.00 75.31 105 SER A C 1
ATOM 846 O O . SER A 1 105 ? 3.008 1.628 17.660 1.00 75.31 105 SER A O 1
ATOM 848 N N . ARG A 1 106 ? 2.570 -0.100 19.033 1.00 75.31 106 ARG A N 1
ATOM 849 C CA . ARG A 1 106 ? 2.805 -1.153 18.030 1.00 75.31 106 ARG A CA 1
ATOM 850 C C . ARG A 1 106 ? 1.733 -1.154 16.951 1.00 75.31 106 ARG A C 1
ATOM 852 O O . ARG A 1 106 ? 2.044 -1.328 15.780 1.00 75.31 106 ARG A O 1
ATOM 859 N N . ILE A 1 107 ? 0.478 -0.900 17.326 1.00 78.69 107 ILE A N 1
ATOM 860 C CA . ILE A 1 107 ? -0.619 -0.745 16.359 1.00 78.69 107 ILE A CA 1
ATOM 861 C C . ILE A 1 107 ? -0.329 0.433 15.418 1.00 78.69 107 ILE A C 1
ATOM 863 O O . ILE A 1 107 ? -0.482 0.310 14.204 1.00 78.69 107 ILE A O 1
ATOM 867 N N . LYS A 1 108 ? 0.140 1.565 15.959 1.00 82.19 108 LYS A N 1
ATOM 868 C CA . LYS A 1 108 ? 0.535 2.725 15.146 1.00 82.19 108 LYS A CA 1
ATOM 869 C C . LYS A 1 108 ? 1.698 2.403 14.210 1.00 82.19 108 LYS A C 1
ATOM 871 O O . LYS A 1 108 ? 1.609 2.728 13.032 1.00 82.19 108 LYS A O 1
ATOM 876 N N . GL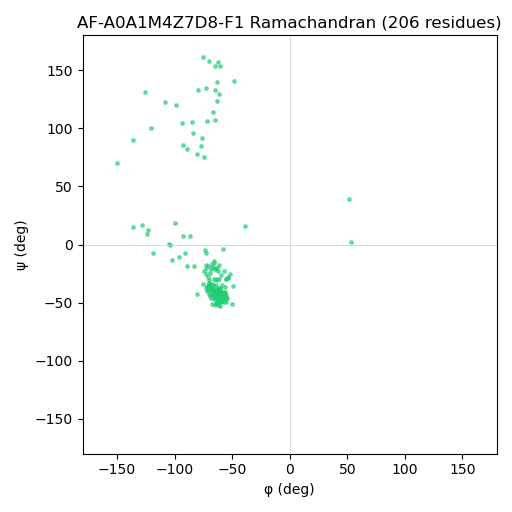U A 1 109 ? 2.725 1.721 14.705 1.00 81.00 109 GLU A N 1
ATOM 877 C CA . GLU A 1 109 ? 3.878 1.290 13.906 1.00 81.00 109 GLU A CA 1
ATOM 878 C C . GLU A 1 109 ? 3.464 0.338 12.768 1.00 81.00 109 GLU A C 1
ATOM 880 O O . GLU A 1 109 ? 3.902 0.497 11.632 1.00 81.00 109 GLU A O 1
ATOM 885 N N . MET A 1 110 ? 2.538 -0.595 13.018 1.00 81.62 110 MET A N 1
ATOM 886 C CA . MET A 1 110 ? 1.988 -1.476 11.978 1.00 81.62 110 MET A CA 1
ATOM 887 C C . MET A 1 110 ? 1.231 -0.705 10.901 1.00 81.62 110 MET A C 1
ATOM 889 O O . MET A 1 110 ? 1.419 -0.955 9.711 1.00 81.62 110 MET A O 1
ATOM 893 N N . ILE A 1 111 ? 0.393 0.245 11.312 1.00 87.19 111 ILE A N 1
ATOM 894 C CA . ILE A 1 111 ? -0.323 1.118 10.382 1.00 87.19 111 ILE A CA 1
ATOM 895 C C . ILE A 1 111 ? 0.679 1.909 9.534 1.00 87.19 111 ILE A C 1
ATOM 897 O O . ILE A 1 111 ? 0.493 2.033 8.328 1.00 87.19 111 ILE A O 1
ATOM 901 N N . GLU A 1 112 ? 1.755 2.422 10.130 1.00 88.00 112 GLU A N 1
ATOM 902 C CA . GLU A 1 112 ? 2.817 3.125 9.403 1.00 88.00 112 GLU A CA 1
ATOM 903 C C . GLU A 1 112 ? 3.517 2.219 8.382 1.00 88.00 112 GLU A C 1
ATOM 905 O O . GLU A 1 112 ? 3.654 2.617 7.224 1.00 88.00 112 GLU A O 1
ATOM 910 N N . ILE A 1 113 ? 3.876 0.987 8.754 1.00 86.88 113 ILE A N 1
ATOM 911 C CA . ILE A 1 113 ? 4.468 0.005 7.830 1.00 86.88 113 ILE A CA 1
ATOM 912 C C . ILE A 1 113 ? 3.514 -0.323 6.680 1.00 86.88 113 ILE A C 1
ATOM 914 O O . ILE A 1 113 ? 3.944 -0.345 5.526 1.00 86.88 113 ILE A O 1
ATOM 918 N N . TYR A 1 114 ? 2.224 -0.522 6.965 1.00 90.50 114 TYR A N 1
ATOM 919 C CA . TYR A 1 114 ? 1.213 -0.724 5.928 1.00 90.50 114 TYR A CA 1
ATOM 920 C C . TYR A 1 114 ? 1.185 0.454 4.948 1.00 90.50 114 TYR A C 1
ATOM 922 O O . TYR A 1 114 ? 1.179 0.243 3.738 1.00 90.50 114 TYR A O 1
ATOM 930 N N . TRP A 1 115 ? 1.209 1.699 5.432 1.00 92.88 115 TRP A N 1
ATOM 931 C CA . TRP A 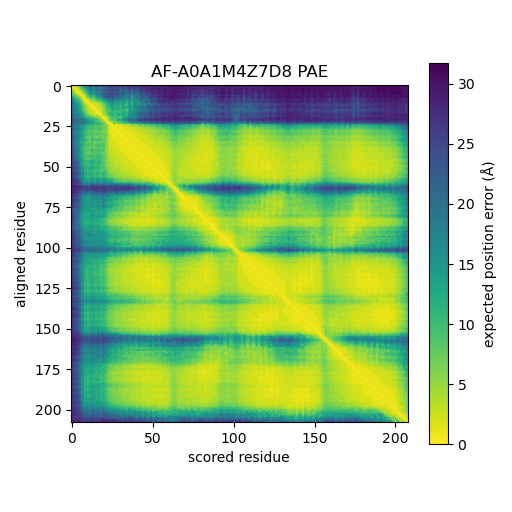1 115 ? 1.158 2.860 4.540 1.00 92.88 115 TRP A CA 1
ATOM 932 C C . TRP A 1 115 ? 2.438 3.036 3.719 1.00 92.88 115 TRP A C 1
ATOM 934 O O . TRP A 1 115 ? 2.353 3.432 2.555 1.00 92.88 115 TRP A O 1
ATOM 944 N N . LEU A 1 116 ? 3.604 2.688 4.276 1.00 92.00 116 LEU A N 1
ATOM 945 C CA . LEU A 1 116 ? 4.856 2.621 3.516 1.00 92.00 116 LEU A CA 1
ATOM 946 C C . LEU A 1 116 ? 4.764 1.585 2.393 1.00 92.00 116 LEU A C 1
ATOM 948 O O . LEU A 1 116 ? 5.102 1.891 1.251 1.00 92.00 116 LEU A O 1
ATOM 952 N N . TRP A 1 117 ? 4.256 0.391 2.699 1.00 93.38 117 TRP A N 1
ATOM 953 C CA . TRP A 1 117 ? 4.024 -0.658 1.712 1.00 93.38 117 TRP A CA 1
ATOM 954 C C . TRP A 1 117 ? 3.030 -0.212 0.632 1.00 93.38 117 TRP A C 1
ATOM 956 O O . TRP A 1 117 ? 3.359 -0.233 -0.554 1.00 93.38 117 TRP A O 1
ATOM 966 N N . LYS A 1 118 ? 1.846 0.270 1.028 1.00 94.88 118 LYS A N 1
ATOM 967 C CA . LYS A 1 118 ? 0.765 0.667 0.115 1.00 94.88 118 LYS A CA 1
ATOM 968 C C . LYS A 1 118 ? 1.228 1.743 -0.863 1.00 94.88 118 LYS A C 1
ATOM 970 O O . LYS A 1 118 ? 0.924 1.659 -2.049 1.00 94.88 118 LYS A O 1
ATOM 975 N N . LYS A 1 119 ? 2.015 2.718 -0.398 1.00 94.38 119 LYS A N 1
ATOM 976 C CA . LYS A 1 119 ? 2.628 3.738 -1.258 1.00 94.38 119 LYS A CA 1
ATOM 977 C C . LYS A 1 119 ? 3.509 3.122 -2.350 1.00 94.38 119 LYS A C 1
ATOM 979 O O . LYS A 1 119 ? 3.399 3.524 -3.505 1.00 94.38 119 LYS A O 1
ATOM 984 N N . LEU A 1 120 ? 4.360 2.155 -2.002 1.00 95.25 120 LEU A N 1
ATOM 985 C CA . LEU A 1 120 ? 5.249 1.492 -2.965 1.00 95.25 120 LEU A CA 1
ATOM 986 C C . LEU A 1 120 ? 4.475 0.647 -3.974 1.00 95.25 120 LEU A C 1
ATOM 988 O O . LEU A 1 120 ? 4.800 0.671 -5.158 1.00 95.25 120 LEU A O 1
ATOM 992 N N . ILE A 1 121 ? 3.425 -0.042 -3.526 1.00 95.62 121 ILE A N 1
ATOM 993 C CA . ILE A 1 121 ? 2.531 -0.790 -4.414 1.00 95.62 121 ILE A CA 1
ATOM 994 C C . ILE A 1 121 ? 1.847 0.143 -5.412 1.00 95.62 121 ILE A C 1
ATOM 996 O O . ILE A 1 121 ? 1.844 -0.141 -6.606 1.00 95.62 121 ILE A O 1
ATOM 1000 N N . LEU A 1 122 ? 1.312 1.279 -4.957 1.00 94.75 122 LEU A N 1
ATOM 1001 C CA . LEU A 1 122 ? 0.681 2.254 -5.848 1.00 94.75 122 LEU A CA 1
ATOM 1002 C C . LEU A 1 122 ? 1.680 2.841 -6.855 1.00 94.75 122 LEU A C 1
ATOM 1004 O O . LEU A 1 122 ? 1.369 2.920 -8.042 1.00 94.75 122 LEU A O 1
ATOM 1008 N N . GLU A 1 123 ? 2.893 3.189 -6.413 1.00 93.44 123 GLU A N 1
ATOM 1009 C CA . GLU A 1 123 ? 3.961 3.661 -7.304 1.00 93.44 123 GLU A CA 1
ATOM 1010 C C . GLU A 1 123 ? 4.302 2.608 -8.375 1.00 93.44 123 GLU A C 1
ATOM 1012 O O . GLU A 1 123 ? 4.349 2.923 -9.566 1.00 93.44 123 GLU A O 1
ATOM 1017 N N . ALA A 1 124 ? 4.449 1.340 -7.982 1.00 94.81 124 ALA A N 1
ATOM 1018 C CA . ALA A 1 124 ? 4.723 0.239 -8.903 1.00 94.81 124 ALA A CA 1
ATOM 1019 C C . ALA A 1 124 ? 3.575 -0.002 -9.898 1.00 94.81 124 ALA A C 1
ATOM 1021 O O . ALA A 1 124 ? 3.824 -0.190 -11.088 1.00 94.81 124 ALA A O 1
ATOM 1022 N N . VAL A 1 125 ? 2.319 0.040 -9.440 1.00 93.56 125 VAL A N 1
ATOM 1023 C CA . VAL A 1 125 ? 1.125 -0.099 -10.291 1.00 93.56 125 VAL A CA 1
ATOM 1024 C C . VAL A 1 125 ? 1.097 0.992 -11.360 1.00 93.56 125 VAL A C 1
ATOM 1026 O O . VAL A 1 125 ? 0.866 0.693 -12.534 1.00 93.56 125 VAL A O 1
ATOM 1029 N N . PHE A 1 126 ? 1.356 2.245 -10.989 1.00 90.50 126 PHE A N 1
ATOM 1030 C CA . PHE A 1 126 ? 1.359 3.367 -11.925 1.00 90.50 126 PHE A CA 1
ATOM 1031 C C . PHE A 1 126 ? 2.512 3.294 -12.932 1.00 90.50 126 PHE A C 1
ATOM 1033 O O . PHE A 1 126 ? 2.282 3.480 -14.129 1.00 90.50 126 PHE A O 1
ATOM 1040 N N . LEU A 1 127 ? 3.728 2.964 -12.484 1.00 90.31 127 LEU A N 1
ATOM 1041 C CA . LEU A 1 127 ? 4.886 2.780 -13.367 1.00 90.31 127 LEU A CA 1
ATOM 1042 C C . LEU A 1 127 ? 4.671 1.623 -14.353 1.00 90.31 127 LEU A C 1
ATOM 1044 O O . LEU A 1 127 ? 4.911 1.788 -15.551 1.00 90.31 127 LEU A O 1
ATOM 1048 N N . LYS A 1 128 ? 4.154 0.485 -13.871 1.00 91.50 128 LYS A N 1
ATOM 1049 C CA . LYS A 1 128 ? 3.822 -0.675 -14.709 1.00 91.50 128 LYS A CA 1
ATOM 1050 C C . LYS A 1 128 ? 2.754 -0.327 -15.743 1.00 91.50 128 LYS A C 1
ATOM 1052 O O . LYS A 1 128 ? 2.911 -0.644 -16.916 1.00 91.50 128 LYS A O 1
ATOM 1057 N N . SER A 1 129 ? 1.694 0.363 -15.327 1.00 88.69 129 SER A N 1
ATOM 1058 C CA . SER A 1 129 ? 0.591 0.736 -16.225 1.00 88.69 129 SER A CA 1
ATOM 1059 C C . SER A 1 129 ? 1.001 1.785 -17.263 1.00 88.69 129 SER A C 1
ATOM 1061 O O . SER A 1 129 ? 0.432 1.824 -18.347 1.00 88.69 129 SER A O 1
ATOM 1063 N N . SER A 1 130 ? 2.029 2.582 -16.962 1.00 85.00 130 SER A N 1
ATOM 1064 C CA . SER A 1 130 ? 2.615 3.558 -17.890 1.00 85.00 130 SER A CA 1
ATOM 1065 C C . SER A 1 130 ? 3.700 2.957 -18.799 1.00 85.00 130 SER A C 1
ATOM 1067 O O . SER A 1 130 ? 4.372 3.697 -19.510 1.00 85.00 130 SER A O 1
ATOM 1069 N N . ASN A 1 131 ? 3.903 1.631 -18.778 1.00 85.50 131 ASN A N 1
ATOM 1070 C CA . ASN A 1 131 ? 4.910 0.917 -19.577 1.00 85.50 131 ASN A CA 1
ATOM 1071 C C . ASN A 1 131 ? 6.332 1.501 -19.456 1.00 85.50 131 ASN A C 1
ATOM 1073 O O . ASN A 1 131 ? 7.071 1.586 -20.440 1.00 85.50 131 ASN A O 1
ATOM 1077 N N . VAL A 1 132 ? 6.724 1.919 -18.249 1.00 86.50 132 VAL A N 1
ATOM 1078 C CA . VAL A 1 132 ? 8.066 2.462 -18.006 1.00 86.50 132 VAL A CA 1
ATOM 1079 C C . VAL A 1 132 ? 9.126 1.381 -18.242 1.00 86.50 132 VAL A C 1
ATOM 1081 O O . VAL A 1 132 ? 9.000 0.259 -17.756 1.00 86.50 132 VAL A O 1
ATOM 1084 N N . SER A 1 133 ? 10.186 1.729 -18.979 1.00 87.69 133 SER A N 1
ATOM 1085 C CA . SER A 1 133 ? 11.290 0.809 -19.279 1.00 87.69 133 SE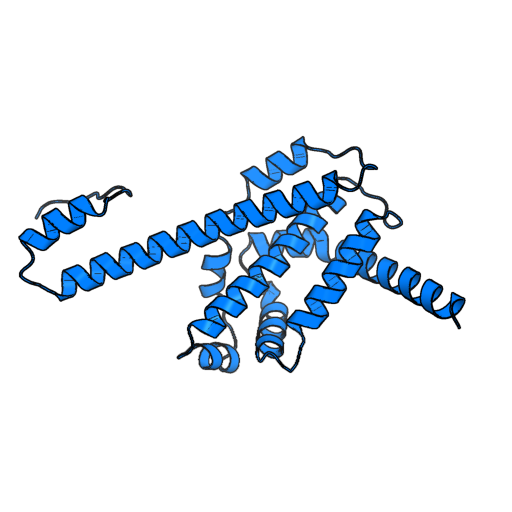R A CA 1
ATOM 1086 C C . SER A 1 133 ? 12.026 0.363 -18.016 1.00 87.69 133 SER A C 1
ATOM 1088 O O . SER A 1 133 ? 12.309 1.181 -17.142 1.00 87.69 133 SER A O 1
ATOM 1090 N N . ILE A 1 134 ? 12.405 -0.918 -17.953 1.00 87.75 134 ILE A N 1
ATOM 1091 C CA . ILE A 1 134 ? 13.047 -1.521 -16.776 1.00 87.75 134 ILE A CA 1
ATOM 1092 C C . ILE A 1 134 ? 14.433 -0.940 -16.451 1.00 87.75 134 ILE A C 1
ATOM 1094 O O . ILE A 1 134 ? 14.912 -1.044 -15.328 1.00 87.75 134 ILE A O 1
ATOM 1098 N N . ASP A 1 135 ? 15.095 -0.318 -17.423 1.00 88.12 135 ASP A N 1
ATOM 1099 C CA . ASP A 1 135 ? 16.400 0.327 -17.261 1.00 88.12 135 ASP A CA 1
ATOM 1100 C C . ASP A 1 135 ? 16.310 1.828 -16.925 1.00 88.12 135 ASP A C 1
ATOM 1102 O O . ASP A 1 135 ? 17.334 2.516 -16.859 1.00 88.12 135 ASP A O 1
ATOM 1106 N N . SER A 1 136 ? 15.108 2.350 -16.672 1.00 89.06 136 SER A N 1
ATOM 1107 C CA . SER A 1 136 ? 14.911 3.763 -16.360 1.00 89.06 136 SER A CA 1
ATOM 1108 C C . SER A 1 136 ? 15.344 4.136 -14.937 1.00 89.06 136 SER A C 1
ATOM 1110 O O . SER A 1 136 ? 15.454 3.303 -14.031 1.00 89.06 136 SER A O 1
ATOM 1112 N N . GLN A 1 137 ? 15.546 5.438 -14.722 1.00 89.69 137 GLN A N 1
ATOM 1113 C CA . GLN A 1 137 ? 15.857 5.995 -13.404 1.00 89.69 137 GLN A CA 1
ATOM 1114 C C . GLN A 1 137 ? 14.736 5.721 -12.385 1.00 89.69 137 GLN A C 1
ATOM 1116 O O . GLN A 1 137 ? 15.015 5.401 -11.234 1.00 89.69 137 GLN A O 1
ATOM 1121 N N . GLN A 1 138 ? 13.474 5.778 -12.814 1.00 89.25 138 GLN A N 1
ATOM 1122 C CA . GLN A 1 138 ? 12.307 5.530 -11.966 1.00 89.25 138 GLN A CA 1
ATOM 1123 C C . GLN A 1 138 ? 12.291 4.094 -11.439 1.00 89.25 138 GLN A C 1
ATOM 1125 O O . GLN A 1 138 ? 11.955 3.857 -10.283 1.00 89.25 138 GLN A O 1
ATOM 1130 N N . ILE A 1 139 ? 12.685 3.130 -12.273 1.00 92.44 139 ILE A N 1
ATOM 1131 C CA . ILE A 1 139 ? 12.752 1.724 -11.868 1.00 92.44 139 ILE A CA 1
ATOM 1132 C C . ILE A 1 139 ? 13.901 1.488 -10.892 1.00 92.44 139 ILE A C 1
ATOM 1134 O O . ILE A 1 139 ? 13.733 0.761 -9.912 1.00 92.44 139 ILE A O 1
ATOM 1138 N N . TYR A 1 140 ? 15.048 2.137 -11.106 1.00 93.56 140 TYR A N 1
ATOM 1139 C CA . TYR A 1 140 ? 16.137 2.111 -10.131 1.00 93.56 140 TYR A CA 1
ATOM 1140 C C . TYR A 1 140 ? 15.686 2.663 -8.766 1.00 93.56 140 TYR A C 1
ATOM 1142 O O . TYR A 1 140 ? 15.923 2.028 -7.738 1.00 93.56 140 TYR A O 1
ATOM 1150 N N . GLU A 1 141 ? 14.998 3.808 -8.756 1.00 93.25 141 GLU A N 1
ATOM 1151 C CA . GLU A 1 141 ? 14.473 4.449 -7.543 1.00 93.25 141 GLU A CA 1
ATOM 1152 C C . GLU A 1 141 ? 13.413 3.593 -6.842 1.00 93.25 141 GLU A C 1
ATOM 1154 O O . GLU A 1 141 ? 13.443 3.463 -5.617 1.00 93.25 141 GLU A O 1
ATOM 1159 N N . LEU A 1 142 ? 12.505 2.963 -7.594 1.00 95.00 142 LEU A N 1
ATOM 1160 C CA . LEU A 1 142 ? 11.537 2.014 -7.044 1.00 95.00 142 LEU A CA 1
ATOM 1161 C C . LEU A 1 142 ? 12.254 0.839 -6.363 1.00 95.00 142 LEU A C 1
ATOM 1163 O O . LEU A 1 142 ? 11.934 0.500 -5.223 1.00 95.00 142 LEU A O 1
ATOM 1167 N N . GLY A 1 143 ? 13.255 0.252 -7.028 1.00 95.88 143 GLY A N 1
ATOM 1168 C CA . GLY A 1 143 ? 14.055 -0.843 -6.479 1.00 95.88 143 GLY A CA 1
ATOM 1169 C C . GLY A 1 143 ? 14.819 -0.451 -5.209 1.00 95.88 143 GLY A C 1
ATOM 1170 O O . GLY A 1 143 ? 14.872 -1.227 -4.252 1.00 95.88 143 GLY A O 1
ATOM 1171 N N . GLU A 1 144 ? 15.352 0.771 -5.154 1.00 95.81 144 GLU A N 1
ATOM 1172 C CA . GLU A 1 144 ? 15.992 1.319 -3.956 1.00 95.81 144 GLU A CA 1
ATOM 1173 C C . GLU A 1 144 ? 15.001 1.475 -2.797 1.00 95.81 144 GLU A C 1
ATOM 1175 O O . GLU A 1 144 ? 15.258 1.001 -1.685 1.00 95.81 144 GLU A O 1
ATOM 1180 N N . LYS A 1 145 ? 13.848 2.105 -3.049 1.00 95.19 145 LYS A N 1
ATOM 1181 C CA . LYS A 1 145 ? 12.796 2.288 -2.040 1.00 95.19 145 LYS A CA 1
ATOM 1182 C C . LYS A 1 145 ? 12.297 0.944 -1.513 1.00 95.19 145 LYS A C 1
ATOM 1184 O O . LYS A 1 145 ? 12.136 0.796 -0.302 1.00 95.19 145 LYS A O 1
ATOM 1189 N N . TRP A 1 146 ? 12.117 -0.043 -2.392 1.00 95.19 146 TRP A N 1
ATOM 1190 C CA . TRP A 1 146 ? 11.733 -1.402 -2.012 1.00 95.19 146 TRP A CA 1
ATOM 1191 C C . TRP A 1 146 ? 12.795 -2.079 -1.140 1.00 95.19 146 TRP A C 1
ATOM 1193 O O . TRP A 1 146 ? 12.473 -2.643 -0.095 1.00 95.19 146 TRP A O 1
ATOM 1203 N N . SER A 1 147 ? 14.079 -1.946 -1.492 1.00 93.38 147 SER A N 1
ATOM 1204 C CA . SER A 1 147 ? 15.191 -2.448 -0.673 1.00 93.38 147 SER A CA 1
ATOM 1205 C C . SER A 1 147 ? 15.199 -1.838 0.733 1.00 93.38 147 SER A C 1
ATOM 1207 O O . SER A 1 147 ? 15.448 -2.540 1.720 1.00 93.38 147 SER A O 1
ATOM 1209 N N . ASN A 1 148 ? 14.949 -0.532 0.834 1.00 92.25 148 ASN A N 1
ATOM 1210 C CA . ASN A 1 148 ? 14.893 0.179 2.110 1.00 92.25 148 ASN A CA 1
ATOM 1211 C C . ASN A 1 148 ? 13.681 -0.258 2.936 1.00 92.25 148 ASN A C 1
ATOM 1213 O O . ASN A 1 148 ? 13.814 -0.499 4.135 1.00 92.25 148 ASN A O 1
ATOM 1217 N N . PHE A 1 149 ? 12.528 -0.427 2.288 1.00 91.19 149 PHE A N 1
ATOM 1218 C CA . PHE A 1 149 ? 11.324 -0.947 2.921 1.00 91.19 149 PHE A CA 1
ATOM 1219 C C . PHE A 1 149 ? 11.536 -2.354 3.482 1.00 91.19 149 PHE A C 1
ATOM 1221 O O . PHE A 1 149 ? 11.256 -2.563 4.656 1.00 91.19 149 PHE A O 1
ATOM 1228 N N . ILE A 1 150 ? 12.105 -3.290 2.710 1.00 87.62 150 ILE A N 1
ATOM 1229 C CA . ILE A 1 150 ? 12.428 -4.635 3.214 1.00 87.62 150 ILE A CA 1
ATOM 1230 C C . ILE A 1 150 ? 13.370 -4.537 4.414 1.00 87.62 150 ILE A C 1
ATOM 1232 O O . ILE A 1 150 ? 13.146 -5.201 5.420 1.00 87.62 150 ILE A O 1
ATOM 1236 N N . SER A 1 151 ? 14.407 -3.702 4.341 1.00 86.12 151 SER A N 1
ATOM 1237 C CA . SER A 1 151 ? 15.373 -3.559 5.438 1.00 86.12 151 SER A CA 1
ATOM 1238 C C . SER A 1 151 ? 14.714 -3.055 6.726 1.00 86.12 151 SER A C 1
ATOM 1240 O O . SER A 1 151 ? 15.012 -3.567 7.803 1.00 86.12 151 SER A O 1
ATOM 1242 N N . LEU A 1 152 ? 13.788 -2.097 6.612 1.00 83.81 152 LEU A N 1
ATOM 1243 C CA . LEU A 1 152 ? 12.993 -1.591 7.730 1.00 83.81 152 LEU A CA 1
ATOM 1244 C C . LEU A 1 152 ? 12.033 -2.663 8.258 1.00 83.81 152 LEU A C 1
ATOM 1246 O O . LEU A 1 152 ? 12.034 -2.963 9.448 1.00 83.81 152 LEU A O 1
ATOM 1250 N N . ALA A 1 153 ? 11.255 -3.273 7.364 1.00 78.75 153 ALA A N 1
ATOM 1251 C CA . ALA A 1 153 ? 10.231 -4.251 7.703 1.00 78.75 153 ALA A CA 1
ATOM 1252 C C . ALA A 1 153 ? 10.811 -5.567 8.238 1.00 78.75 153 ALA A C 1
ATOM 1254 O O . ALA A 1 153 ? 10.105 -6.286 8.926 1.00 78.75 153 ALA A O 1
ATOM 1255 N N . SER A 1 154 ? 12.080 -5.876 7.951 1.00 73.88 154 SER A N 1
ATOM 1256 C CA . SER A 1 154 ? 12.781 -7.098 8.390 1.00 73.88 154 SER A CA 1
ATOM 1257 C C . SER A 1 154 ? 13.759 -6.857 9.547 1.00 73.88 154 SER A C 1
ATOM 1259 O O . SER A 1 154 ? 14.460 -7.778 9.976 1.00 73.88 154 SER A O 1
ATOM 1261 N N . SER A 1 155 ? 13.874 -5.614 10.013 1.00 68.44 155 SER A N 1
ATOM 1262 C CA . SER A 1 155 ? 14.809 -5.220 11.062 1.00 68.44 155 SER A CA 1
ATOM 1263 C C . SER A 1 155 ? 14.482 -5.930 12.378 1.00 68.44 155 SER A C 1
ATOM 1265 O O . SER A 1 155 ? 13.385 -5.790 12.902 1.00 68.44 155 SER A O 1
ATOM 1267 N N . LYS A 1 156 ? 15.453 -6.660 12.949 1.00 56.91 156 LYS A N 1
ATOM 1268 C CA . LYS A 1 156 ? 15.310 -7.338 14.255 1.00 56.91 156 LYS A CA 1
ATOM 1269 C C . LYS A 1 156 ? 15.202 -6.378 15.442 1.00 56.91 156 LYS A C 1
ATOM 1271 O O . LYS A 1 156 ? 14.826 -6.815 16.524 1.00 56.91 156 LYS A O 1
ATOM 1276 N N . GLU A 1 157 ? 15.573 -5.109 15.262 1.00 57.31 157 GLU A N 1
ATOM 1277 C CA . GLU A 1 157 ? 15.374 -4.074 16.286 1.00 57.31 157 GLU A CA 1
ATOM 1278 C C . GLU A 1 157 ? 13.893 -3.706 16.437 1.00 57.31 157 GLU A C 1
ATOM 1280 O O . GLU A 1 157 ? 13.494 -3.205 17.486 1.00 57.31 157 GLU A O 1
ATOM 1285 N N . HIS A 1 158 ? 13.072 -4.034 15.437 1.00 56.59 158 HIS A N 1
ATOM 1286 C CA . HIS A 1 158 ? 11.626 -3.909 15.483 1.00 56.59 158 HIS A CA 1
ATOM 1287 C C . HIS A 1 158 ? 11.015 -5.317 15.563 1.00 56.59 158 HIS A C 1
ATOM 1289 O O . HIS A 1 158 ? 11.197 -6.144 14.673 1.00 56.59 158 HIS A O 1
ATOM 1295 N N . GLU A 1 159 ? 10.211 -5.610 16.591 1.00 58.25 159 GLU A N 1
ATOM 1296 C CA . GLU A 1 159 ? 9.399 -6.850 16.653 1.00 58.25 159 GLU A CA 1
ATOM 1297 C C . GLU A 1 159 ? 8.424 -6.994 15.454 1.00 58.25 159 GLU A C 1
ATOM 1299 O O . GLU A 1 159 ? 7.770 -8.020 15.277 1.00 58.25 159 GLU A O 1
ATOM 1304 N N . MET A 1 160 ? 8.379 -5.983 14.584 1.00 64.19 160 MET A N 1
ATOM 1305 C CA . MET A 1 160 ? 7.641 -5.910 13.329 1.00 64.19 160 MET A CA 1
ATOM 1306 C C . MET A 1 160 ? 8.145 -6.860 12.232 1.00 64.19 160 MET A C 1
ATOM 1308 O O . MET A 1 160 ? 7.369 -7.181 11.334 1.00 64.19 160 MET A O 1
ATOM 1312 N N . GLY A 1 161 ? 9.381 -7.371 12.323 1.00 67.19 161 GLY A N 1
ATOM 1313 C CA . GLY A 1 161 ? 9.917 -8.376 11.391 1.00 67.19 161 GLY A CA 1
ATOM 1314 C C . GLY A 1 161 ? 9.043 -9.622 11.262 1.00 67.19 161 GLY A C 1
ATOM 1315 O O . GLY A 1 161 ? 8.721 -10.063 10.157 1.00 67.19 161 GLY A O 1
ATOM 1316 N N . ASN A 1 162 ? 8.603 -10.154 12.403 1.00 67.81 162 ASN A N 1
ATOM 1317 C CA . ASN A 1 162 ? 7.738 -11.333 12.443 1.00 67.81 162 ASN A CA 1
ATOM 1318 C C . ASN A 1 162 ? 6.315 -10.999 11.972 1.00 67.81 162 ASN A C 1
ATOM 1320 O O . ASN A 1 162 ? 5.705 -11.804 11.277 1.00 67.81 162 ASN A O 1
ATOM 1324 N N . VAL A 1 163 ? 5.812 -9.802 12.292 1.00 70.81 163 VAL A N 1
ATOM 1325 C CA . VAL A 1 163 ? 4.480 -9.330 11.874 1.00 70.81 163 VAL A CA 1
ATOM 1326 C C . VAL A 1 163 ? 4.402 -9.179 10.356 1.00 70.81 163 VAL A C 1
ATOM 1328 O O . VAL A 1 163 ? 3.438 -9.626 9.739 1.00 70.81 163 VAL A O 1
ATOM 1331 N N . PHE A 1 164 ? 5.423 -8.584 9.739 1.00 72.69 164 PHE A N 1
ATOM 1332 C CA . PHE A 1 164 ? 5.479 -8.414 8.291 1.00 72.69 164 PHE A CA 1
ATOM 1333 C C . PHE A 1 164 ? 5.605 -9.759 7.563 1.00 72.69 164 PHE A C 1
ATOM 1335 O O . PHE A 1 164 ? 4.892 -10.001 6.590 1.00 72.69 164 PHE A O 1
ATOM 1342 N N . ALA A 1 165 ? 6.459 -10.660 8.060 1.00 74.06 165 ALA A N 1
ATOM 1343 C CA . ALA A 1 165 ? 6.607 -12.001 7.500 1.00 74.06 165 ALA A CA 1
ATOM 1344 C C . ALA A 1 165 ? 5.316 -12.835 7.618 1.00 74.06 165 ALA A C 1
ATOM 1346 O O . ALA A 1 165 ? 4.910 -13.466 6.641 1.00 74.06 165 ALA A O 1
ATOM 1347 N N . ASP A 1 166 ? 4.646 -12.806 8.777 1.00 76.12 166 ASP A N 1
ATOM 1348 C CA . ASP A 1 166 ? 3.352 -13.471 8.986 1.00 76.12 166 ASP A CA 1
ATOM 1349 C C . ASP A 1 166 ? 2.289 -12.869 8.056 1.00 76.12 166 ASP A C 1
ATOM 1351 O O . ASP A 1 166 ? 1.627 -13.602 7.322 1.00 76.12 166 ASP A O 1
ATOM 1355 N N . GLY A 1 167 ? 2.211 -11.536 7.981 1.00 78.50 167 GLY A N 1
ATOM 1356 C CA . GLY A 1 167 ? 1.303 -10.818 7.088 1.00 78.50 167 GLY A CA 1
ATOM 1357 C C . GLY A 1 167 ? 1.482 -11.193 5.615 1.00 78.50 167 GLY A C 1
ATOM 1358 O O . GLY A 1 167 ? 0.495 -11.485 4.945 1.00 78.50 167 GLY A O 1
ATOM 1359 N N . LEU A 1 168 ? 2.722 -11.267 5.120 1.00 78.69 168 LEU A N 1
ATOM 1360 C CA . LEU A 1 168 ? 3.024 -11.733 3.759 1.00 78.69 168 LEU A CA 1
ATOM 1361 C C . LEU A 1 168 ? 2.640 -13.199 3.536 1.00 78.69 168 LEU A C 1
ATOM 1363 O O . LEU A 1 168 ? 2.075 -13.539 2.493 1.00 78.69 168 LEU A O 1
ATOM 1367 N N . SER A 1 169 ? 2.918 -14.070 4.510 1.00 81.06 169 SER A N 1
ATOM 1368 C CA . SER A 1 169 ? 2.557 -15.493 4.427 1.00 81.06 169 SER A CA 1
ATOM 1369 C C . SER A 1 169 ? 1.042 -15.714 4.345 1.00 81.06 169 SER A C 1
ATOM 1371 O O . SER A 1 169 ? 0.591 -16.730 3.819 1.00 81.06 169 SER A O 1
ATOM 1373 N N . LYS A 1 170 ? 0.269 -14.732 4.823 1.00 84.38 170 LYS A N 1
ATOM 1374 C CA . LYS A 1 170 ? -1.193 -14.666 4.794 1.00 84.38 170 LYS A CA 1
ATOM 1375 C C . LYS A 1 170 ? -1.746 -13.799 3.664 1.00 84.38 170 LYS A C 1
ATOM 1377 O O . LYS A 1 170 ? -2.908 -13.409 3.713 1.00 84.38 170 LYS A O 1
ATOM 1382 N N . SER A 1 171 ? -0.950 -13.513 2.634 1.00 84.81 171 SER A N 1
ATOM 1383 C CA . SER A 1 171 ? -1.383 -12.693 1.491 1.00 84.81 171 SER A CA 1
ATOM 1384 C C . SER A 1 171 ? -2.639 -13.209 0.791 1.00 84.81 171 SER A C 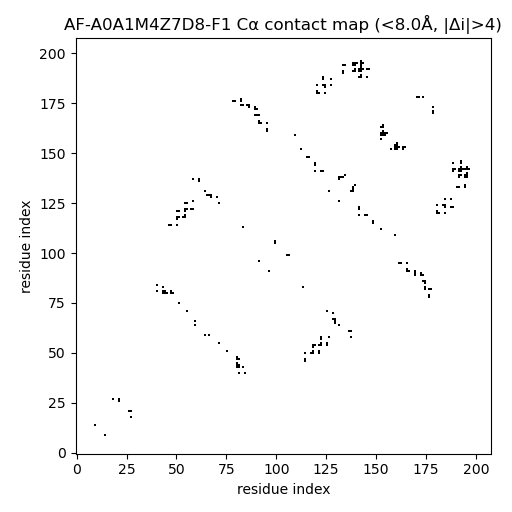1
ATOM 1386 O O . SER A 1 171 ? -3.449 -12.421 0.323 1.00 84.81 171 SER A O 1
ATOM 1388 N N . ASN A 1 172 ? -2.877 -14.520 0.799 1.00 86.81 172 ASN A N 1
ATOM 1389 C CA . ASN A 1 172 ? -4.104 -15.126 0.276 1.00 86.81 172 ASN A CA 1
ATOM 1390 C C . ASN A 1 172 ? -5.382 -14.764 1.062 1.00 86.81 172 ASN A C 1
ATOM 1392 O O . ASN A 1 172 ? -6.476 -15.045 0.580 1.00 86.81 172 ASN A O 1
ATOM 1396 N N . GLU A 1 173 ? -5.247 -14.209 2.266 1.00 90.06 173 GLU A N 1
ATOM 1397 C CA . GLU A 1 173 ? -6.345 -13.747 3.122 1.00 90.06 173 GLU A CA 1
ATOM 1398 C C . GLU A 1 173 ? -6.467 -12.213 3.130 1.00 90.06 173 GLU A C 1
ATOM 1400 O O . GLU A 1 173 ? -7.325 -11.683 3.829 1.00 90.06 173 GLU A O 1
ATOM 1405 N N . TRP A 1 174 ? -5.617 -11.487 2.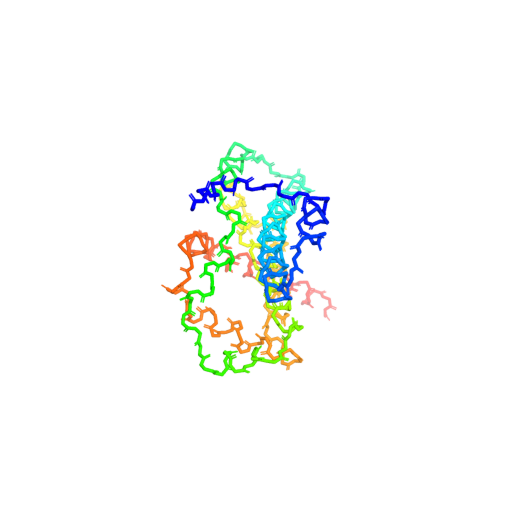391 1.00 92.62 174 TRP A N 1
ATOM 1406 C CA . TRP A 1 174 ? -5.658 -10.024 2.350 1.00 92.62 174 TRP A CA 1
ATOM 1407 C C . TRP A 1 174 ? -6.975 -9.488 1.777 1.00 92.62 174 TRP A C 1
ATOM 1409 O O . TRP A 1 174 ? -7.626 -10.174 0.981 1.00 92.62 174 TRP A O 1
ATOM 1419 N N . PRO A 1 175 ? -7.329 -8.233 2.116 1.00 93.62 175 PRO A N 1
ATOM 1420 C CA . PRO A 1 175 ? -8.385 -7.512 1.421 1.00 93.62 175 PRO A CA 1
ATOM 1421 C C . PRO A 1 175 ? -8.208 -7.584 -0.098 1.00 93.62 175 PRO A C 1
ATOM 1423 O O . PRO A 1 175 ? -7.089 -7.500 -0.614 1.00 93.62 175 PRO A O 1
ATOM 1426 N N . GLU A 1 176 ? -9.321 -7.727 -0.819 1.00 93.31 176 GLU A N 1
ATOM 1427 C CA . GLU A 1 176 ? -9.319 -8.004 -2.260 1.00 93.31 176 GLU A CA 1
ATOM 1428 C C . GLU A 1 176 ? -8.516 -6.961 -3.050 1.00 93.31 176 GLU A C 1
ATOM 1430 O O . GLU A 1 176 ? -7.716 -7.321 -3.911 1.00 93.31 176 GLU A O 1
ATOM 1435 N N . GLU A 1 177 ? -8.674 -5.674 -2.729 1.00 93.62 177 GLU A N 1
ATOM 1436 C CA . GLU A 1 177 ? -7.930 -4.599 -3.391 1.00 93.62 177 GLU A CA 1
ATOM 1437 C C . GLU A 1 177 ? -6.415 -4.744 -3.203 1.00 93.62 177 GLU A C 1
ATOM 1439 O O . GLU A 1 177 ? -5.660 -4.626 -4.168 1.00 93.62 177 GLU A O 1
ATOM 1444 N N . ASP A 1 178 ? -5.960 -4.994 -1.977 1.00 94.38 178 ASP A N 1
ATOM 1445 C CA . ASP A 1 178 ? -4.535 -5.112 -1.669 1.00 94.38 178 ASP A CA 1
ATOM 1446 C C . ASP A 1 178 ? -3.915 -6.326 -2.355 1.00 94.38 178 ASP A C 1
ATOM 1448 O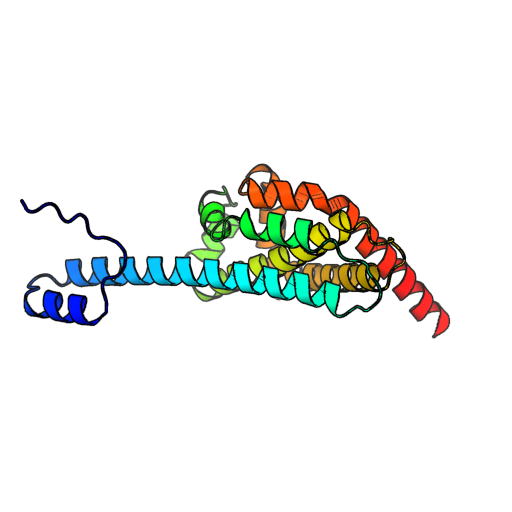 O . ASP A 1 178 ? -2.833 -6.226 -2.940 1.00 94.38 178 ASP A O 1
ATOM 1452 N N . LEU A 1 179 ? -4.642 -7.444 -2.376 1.00 93.56 179 LEU A N 1
ATOM 1453 C CA . LEU A 1 179 ? -4.240 -8.640 -3.101 1.00 93.56 179 LEU A CA 1
ATOM 1454 C C . LEU A 1 179 ? -4.169 -8.398 -4.616 1.00 93.56 179 LEU A C 1
ATOM 1456 O O . LEU A 1 179 ? -3.197 -8.800 -5.258 1.00 93.56 179 LEU A O 1
ATOM 1460 N N . LEU A 1 180 ? -5.169 -7.730 -5.199 1.00 93.88 180 LEU A N 1
ATOM 1461 C CA . LEU A 1 180 ? -5.205 -7.408 -6.628 1.00 93.88 180 LEU A CA 1
ATOM 1462 C C . LEU A 1 180 ? -4.049 -6.492 -7.032 1.00 93.88 180 LEU A C 1
ATOM 1464 O O . LEU A 1 180 ? -3.358 -6.779 -8.009 1.00 93.88 180 LEU A O 1
ATOM 1468 N N . LEU A 1 181 ? -3.816 -5.413 -6.281 1.00 94.38 181 LEU A N 1
ATOM 1469 C CA . LEU A 1 181 ? -2.733 -4.471 -6.562 1.00 94.38 181 LEU A CA 1
ATOM 1470 C C . LEU A 1 181 ? -1.365 -5.141 -6.421 1.00 94.38 181 LEU A C 1
ATOM 1472 O O . LEU A 1 181 ? -0.510 -4.970 -7.291 1.00 94.38 181 LEU A O 1
ATOM 1476 N N . TYR A 1 182 ? -1.164 -5.931 -5.363 1.00 93.81 182 TYR A N 1
ATOM 1477 C CA . TYR A 1 182 ? 0.084 -6.654 -5.149 1.00 93.81 182 TYR A CA 1
ATOM 1478 C C . TYR A 1 182 ? 0.357 -7.652 -6.276 1.00 93.81 182 TYR A C 1
ATOM 1480 O O . TYR A 1 182 ? 1.406 -7.580 -6.910 1.00 93.81 182 TYR A O 1
ATOM 1488 N N . ASN A 1 183 ? -0.606 -8.518 -6.600 1.00 94.25 183 ASN A N 1
ATOM 1489 C CA . ASN A 1 183 ? -0.459 -9.496 -7.683 1.00 94.25 183 ASN A CA 1
ATOM 1490 C C . ASN A 1 183 ? -0.283 -8.834 -9.053 1.00 94.25 183 ASN A C 1
ATOM 1492 O O . ASN A 1 183 ? 0.361 -9.396 -9.934 1.00 94.25 183 ASN A O 1
ATOM 1496 N N . TYR A 1 184 ? -0.843 -7.640 -9.253 1.00 94.50 184 TYR A N 1
ATOM 1497 C CA . TYR A 1 184 ? -0.639 -6.899 -10.488 1.00 94.50 184 TYR A CA 1
ATOM 1498 C C . TYR A 1 184 ? 0.809 -6.425 -10.647 1.00 94.50 184 TYR A C 1
ATOM 1500 O O . TYR A 1 184 ? 1.287 -6.372 -11.777 1.00 94.50 184 TYR A O 1
ATOM 1508 N N . CYS A 1 185 ? 1.523 -6.075 -9.573 1.00 94.69 185 CYS A N 1
ATOM 1509 C CA . CYS A 1 185 ? 2.834 -5.421 -9.668 1.00 94.69 185 CYS A CA 1
ATOM 1510 C C . CYS A 1 185 ? 4.018 -6.193 -9.062 1.00 94.69 185 CYS A C 1
ATOM 1512 O O . CYS A 1 185 ? 5.150 -5.767 -9.266 1.00 94.69 185 CYS A O 1
ATOM 1514 N N . ASN A 1 186 ? 3.808 -7.314 -8.371 1.00 94.38 186 ASN A N 1
ATOM 1515 C CA . ASN A 1 186 ? 4.864 -8.043 -7.657 1.00 94.38 186 ASN A CA 1
ATOM 1516 C C . ASN A 1 186 ? 6.066 -8.432 -8.542 1.00 94.38 186 ASN A C 1
ATOM 1518 O O . ASN A 1 186 ? 7.195 -8.103 -8.195 1.00 94.38 186 ASN A O 1
ATOM 1522 N N . GLU A 1 187 ? 5.840 -9.038 -9.710 1.00 95.00 187 GLU A N 1
ATOM 1523 C CA . GLU A 1 187 ? 6.916 -9.409 -10.643 1.00 95.00 187 GLU A CA 1
ATOM 1524 C C . GLU A 1 187 ? 7.701 -8.175 -11.111 1.00 95.00 187 GLU A C 1
ATOM 1526 O O . GLU A 1 187 ? 8.924 -8.194 -11.201 1.00 95.00 187 GLU A O 1
ATOM 1531 N N . PHE A 1 188 ? 7.004 -7.060 -11.338 1.00 95.81 188 PHE A N 1
ATOM 1532 C CA . PHE A 1 188 ? 7.619 -5.800 -11.751 1.00 95.81 188 PHE A CA 1
ATOM 1533 C C . PHE A 1 188 ? 8.467 -5.174 -10.634 1.00 95.81 188 PHE A C 1
ATOM 1535 O O . PHE A 1 188 ? 9.533 -4.617 -10.895 1.00 95.81 188 PHE A O 1
ATOM 1542 N N . ILE A 1 189 ? 8.031 -5.297 -9.378 1.00 95.94 189 ILE A N 1
ATOM 1543 C CA . ILE A 1 189 ? 8.815 -4.892 -8.204 1.00 95.94 189 ILE A CA 1
ATOM 1544 C C . ILE A 1 189 ? 10.086 -5.743 -8.087 1.00 95.94 189 ILE A C 1
ATOM 1546 O O . ILE A 1 189 ? 11.163 -5.196 -7.836 1.00 95.94 189 ILE A O 1
ATOM 1550 N N . ASP A 1 190 ? 9.990 -7.056 -8.307 1.00 94.94 190 ASP A N 1
ATOM 1551 C CA . ASP A 1 190 ? 11.146 -7.958 -8.277 1.00 94.94 190 ASP A CA 1
ATOM 1552 C C . ASP A 1 190 ? 12.161 -7.616 -9.377 1.00 94.94 190 ASP A C 1
ATOM 1554 O O . ASP A 1 190 ? 13.373 -7.578 -9.130 1.00 94.94 190 ASP A O 1
ATOM 1558 N N . GLU A 1 191 ? 11.687 -7.294 -10.583 1.00 96.38 191 GLU A N 1
ATOM 1559 C CA . GLU A 1 191 ? 12.539 -6.814 -11.672 1.00 96.38 191 GLU A CA 1
ATOM 1560 C C . GLU A 1 191 ? 13.221 -5.484 -11.319 1.00 96.38 191 GLU A C 1
ATOM 1562 O O . GLU A 1 191 ? 14.433 -5.343 -11.525 1.00 96.38 191 GLU A O 1
ATOM 1567 N N . ALA A 1 192 ? 12.485 -4.536 -10.727 1.00 96.44 192 ALA A N 1
ATOM 1568 C CA . ALA A 1 192 ? 13.016 -3.247 -10.290 1.00 96.44 192 ALA A CA 1
ATOM 1569 C C . ALA A 1 192 ? 14.106 -3.407 -9.220 1.00 96.44 192 ALA A C 1
ATOM 1571 O O . ALA A 1 192 ? 15.197 -2.836 -9.326 1.00 96.44 192 ALA A O 1
ATOM 1572 N N . TYR A 1 193 ? 13.856 -4.252 -8.218 1.00 95.94 193 TYR A N 1
ATOM 1573 C CA . TYR A 1 193 ? 14.834 -4.595 -7.190 1.00 95.94 193 TYR A CA 1
ATOM 1574 C C . TYR A 1 193 ? 16.076 -5.281 -7.781 1.00 95.94 193 TYR A C 1
ATOM 1576 O O . TYR A 1 193 ? 17.217 -4.974 -7.405 1.00 95.94 193 TYR A O 1
ATOM 1584 N N . GLY A 1 194 ? 15.876 -6.176 -8.752 1.00 95.62 194 GLY A N 1
ATOM 1585 C CA . GLY A 1 194 ? 16.951 -6.830 -9.490 1.00 95.62 194 GLY A CA 1
ATOM 1586 C C . GLY A 1 194 ? 17.805 -5.843 -10.290 1.00 95.62 194 GLY A C 1
ATOM 1587 O O . GLY A 1 194 ? 19.036 -5.958 -10.296 1.00 95.62 194 GLY A O 1
ATOM 1588 N N . TYR A 1 195 ? 17.185 -4.856 -10.940 1.00 95.75 195 TYR A N 1
ATOM 1589 C CA . TYR A 1 195 ? 17.887 -3.794 -11.660 1.00 95.75 195 TYR A CA 1
ATOM 1590 C C . TYR A 1 195 ? 18.705 -2.911 -10.711 1.00 95.75 195 TYR A C 1
ATOM 1592 O O . TYR A 1 195 ? 19.921 -2.784 -10.895 1.00 95.75 195 TYR A O 1
ATOM 1600 N N . TYR A 1 196 ? 18.079 -2.400 -9.647 1.00 96.38 196 TYR A N 1
ATOM 1601 C CA . TYR A 1 196 ? 18.739 -1.636 -8.585 1.00 96.38 196 TYR A CA 1
ATOM 1602 C C . TYR A 1 196 ? 19.987 -2.353 -8.049 1.00 96.38 196 TYR A C 1
ATOM 1604 O O . TYR A 1 196 ? 21.089 -1.796 -8.043 1.00 96.38 196 TYR A O 1
ATOM 1612 N N . SER A 1 197 ? 19.840 -3.628 -7.679 1.00 93.69 197 SER A N 1
ATOM 1613 C CA . SER A 1 197 ? 20.926 -4.440 -7.123 1.00 93.69 197 SER A CA 1
ATOM 1614 C C . SER A 1 197 ? 22.098 -4.594 -8.099 1.00 93.69 197 SER A C 1
ATOM 1616 O O . SER A 1 197 ? 23.262 -4.478 -7.708 1.00 93.69 197 SER A O 1
ATOM 1618 N N . LYS A 1 198 ? 21.815 -4.807 -9.392 1.00 94.06 198 LYS A N 1
ATOM 1619 C CA . LYS A 1 198 ? 22.848 -4.910 -10.437 1.00 94.06 198 LYS A CA 1
ATOM 1620 C C . LYS A 1 198 ? 23.620 -3.602 -10.604 1.00 94.06 198 LYS A C 1
ATOM 1622 O O . LYS A 1 198 ? 24.846 -3.637 -10.708 1.00 94.06 198 LYS A O 1
ATOM 1627 N N . VAL A 1 199 ? 22.925 -2.466 -10.646 1.00 91.69 199 VAL A N 1
ATOM 1628 C CA . VAL A 1 199 ? 23.551 -1.145 -10.810 1.00 91.69 199 VAL A CA 1
ATOM 1629 C C . VAL A 1 199 ? 24.404 -0.801 -9.588 1.00 91.69 199 VAL A C 1
ATOM 1631 O O . VAL A 1 199 ? 25.573 -0.445 -9.741 1.00 91.69 199 VAL A O 1
ATOM 1634 N N . ARG A 1 200 ? 23.875 -1.004 -8.377 1.00 90.06 200 ARG A N 1
ATOM 1635 C CA . ARG A 1 200 ? 24.594 -0.747 -7.121 1.00 90.06 200 ARG A CA 1
ATOM 1636 C C . ARG A 1 200 ? 25.874 -1.577 -6.994 1.00 90.06 200 ARG A C 1
ATOM 1638 O O . ARG A 1 200 ? 26.909 -1.044 -6.600 1.00 90.06 200 ARG A O 1
ATOM 1645 N N . ASN A 1 201 ? 25.833 -2.857 -7.371 1.00 86.94 201 ASN A N 1
ATOM 1646 C CA . ASN A 1 201 ? 27.015 -3.724 -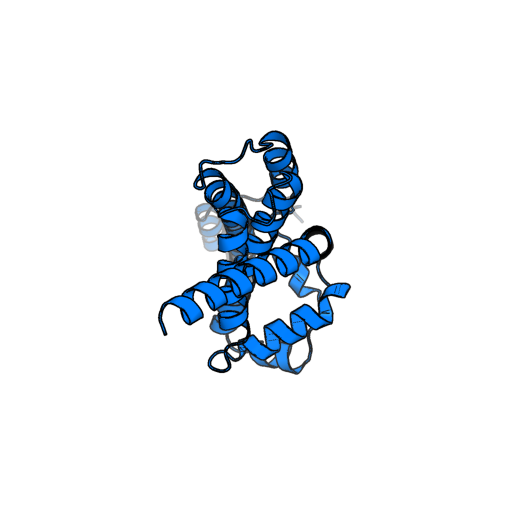7.343 1.00 86.94 201 ASN A CA 1
ATOM 1647 C C . ASN A 1 201 ? 28.099 -3.262 -8.328 1.00 86.94 201 ASN A C 1
ATOM 1649 O O . ASN A 1 201 ? 29.260 -3.166 -7.942 1.00 86.94 201 ASN A O 1
ATOM 1653 N N . LYS A 1 202 ? 27.726 -2.875 -9.557 1.00 84.69 202 LYS A N 1
ATOM 1654 C CA . LYS A 1 202 ? 28.680 -2.321 -10.535 1.00 84.69 202 LYS A CA 1
ATOM 1655 C C . LYS A 1 202 ? 29.373 -1.055 -10.027 1.00 84.69 202 LYS A C 1
ATOM 1657 O O . LYS A 1 202 ? 30.574 -0.894 -10.236 1.00 84.69 202 LYS A O 1
ATOM 1662 N N . ILE A 1 203 ? 28.637 -0.165 -9.359 1.00 80.56 203 ILE A N 1
ATOM 1663 C CA . ILE A 1 203 ? 29.205 1.053 -8.764 1.00 80.56 203 ILE A CA 1
ATOM 1664 C C . ILE A 1 203 ? 30.239 0.684 -7.691 1.00 80.56 203 ILE A C 1
ATOM 1666 O O . ILE A 1 203 ? 31.352 1.203 -7.711 1.00 80.56 203 ILE A O 1
ATOM 1670 N N . ASN A 1 204 ? 29.908 -0.259 -6.804 1.00 77.38 204 ASN A N 1
ATOM 1671 C CA . ASN A 1 204 ? 30.814 -0.710 -5.744 1.00 77.38 204 ASN A CA 1
ATOM 1672 C C . ASN A 1 204 ? 32.087 -1.385 -6.282 1.00 77.38 204 ASN A C 1
ATOM 1674 O O . ASN A 1 204 ? 33.153 -1.214 -5.693 1.00 77.38 204 ASN A O 1
ATOM 1678 N N . ASP A 1 205 ? 31.989 -2.122 -7.390 1.00 74.44 205 ASP A N 1
ATOM 1679 C CA . ASP A 1 205 ? 33.138 -2.769 -8.035 1.00 74.44 205 ASP A CA 1
ATOM 1680 C C . ASP A 1 205 ? 34.032 -1.777 -8.796 1.00 74.44 205 ASP A C 1
ATOM 1682 O O . ASP A 1 205 ? 35.210 -2.046 -8.992 1.00 74.44 205 ASP A O 1
ATOM 1686 N N . THR A 1 206 ? 33.500 -0.618 -9.196 1.00 68.25 206 THR A N 1
ATOM 1687 C CA . THR A 1 206 ? 34.262 0.437 -9.897 1.00 68.25 206 THR A CA 1
ATOM 1688 C C . THR A 1 206 ? 35.046 1.336 -8.929 1.00 68.25 206 THR A C 1
ATOM 1690 O O . THR A 1 206 ? 35.963 2.042 -9.339 1.00 68.25 206 THR A O 1
ATOM 1693 N N . ILE A 1 207 ? 34.675 1.337 -7.644 1.00 67.81 207 ILE A N 1
ATOM 1694 C CA . ILE A 1 207 ? 35.279 2.172 -6.590 1.00 67.81 207 ILE A CA 1
ATOM 1695 C C . ILE A 1 207 ? 36.369 1.408 -5.801 1.00 67.81 207 ILE A C 1
ATOM 1697 O O . ILE A 1 207 ? 37.115 2.023 -5.037 1.00 67.81 207 ILE A O 1
ATOM 1701 N N . LYS A 1 208 ? 36.488 0.087 -5.989 1.00 50.41 208 LYS A N 1
ATOM 1702 C CA . LYS A 1 208 ? 37.563 -0.750 -5.424 1.00 50.41 208 LYS A CA 1
ATOM 1703 C C . LYS A 1 208 ? 38.780 -0.812 -6.339 1.00 50.41 208 LYS A C 1
ATOM 1705 O O . LYS A 1 208 ? 39.895 -0.863 -5.776 1.00 50.41 208 LYS A O 1
#

Solvent-accessible surface area (backbone atoms only — not comparable to full-atom values): 11901 Å² total; per-residue (Å²): 138,82,87,77,86,76,77,92,70,84,51,74,68,55,52,51,61,48,61,74,72,58,92,48,71,66,60,53,50,55,53,51,50,56,48,53,51,53,52,51,53,51,50,44,32,50,50,43,54,49,31,51,52,51,27,52,49,64,54,61,72,54,88,81,69,85,68,54,59,66,61,52,50,55,52,62,72,69,56,70,47,52,56,75,67,50,53,75,74,40,90,69,54,68,70,56,55,61,68,45,75,87,34,74,66,55,54,51,50,51,53,51,51,49,50,57,49,51,23,52,46,51,31,43,42,52,42,60,75,44,66,61,59,74,87,37,71,69,28,34,51,50,12,48,54,49,53,50,47,50,52,62,46,56,27,83,93,40,83,50,26,60,47,48,53,52,52,58,77,42,44,93,57,46,41,67,66,60,38,51,49,43,72,72,24,50,71,60,50,54,50,16,34,52,45,26,52,54,55,55,50,54,54,56,64,73,75,110

Sequence (208 aa):
MANLNLKFRVPLNIIKNHLSDIDNKEDVIKLLKRQSDILFQKEMEIKMNIAIIEAVTSIIASNNVDLDLDIMIELTLKLNKQTILEHSEVNYSKEVIDSFKDNDSRIKEMIEIYWLWKKLILEAVFLKSSNVSIDSQQIYELGEKWSNFISLASSKEHEMGNVFADGLSKSNEWPEEDLLLYNYCNEFIDEAYGYYSKVRNKINDTIK

Secondary structure (DSSP, 8-state):
-------S---HHHHHHHHTS---HHHHHHHHHHHHHHHHHHHHHHHHHHHHHHHHHHHHTSS-----HHHHHHHHHHS-TTHHHHGGGS---HHHHHHHTT-HHHHHHHHHHHHHHHHHHHHHHHHHHTT--TTSHHHHHHHHHHHHHHHHHT-TTSTHHHHHHHHHHTGGGS-HHHHHHHHHHHHHHHHHHHHHHHHHHHHHHH--

pLDDT: mean 80.38, std 14.84, range [30.66, 96.44]